Protein AF-A0A9X2XT8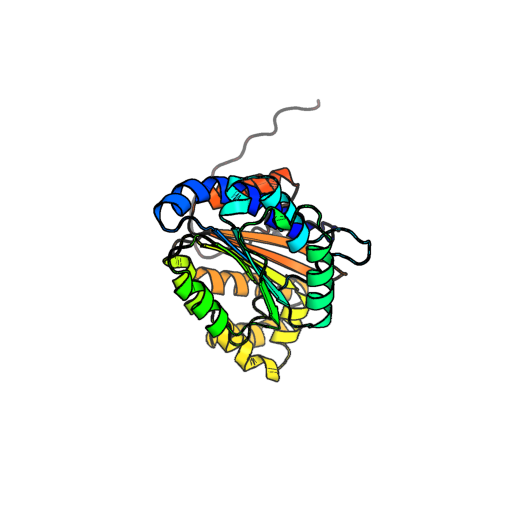4-F1 (afdb_monomer_lite)

Radius of gyration: 20.06 Å; chains: 1; bounding box: 55×40×57 Å

Sequence (290 aa):
MQSSFRVPQFSDLAVKDNIVVSYFSHWAKVVVPFAKKVGGKIGFLDFFSGSGKYEDGSKATPLLLLRNAAACEEMANMLVSIFCDKESKNLIKLKQSVANMECVEKLTHAPLFEKGISFDDLICNLQKIRLLPSLLAIDPFHIKDLNLELLSSYIKDGNIDCFFQIPFSLLERMIENPFKAKYLETIFGKTTADMLKTVSGRLNAQQREHFIVKTFLSGLKNLKGYHSIVLSYKQDGDVCYLIFVTRYVPRYRFMKELMIKKGYSEIVISNHESGQTEKNNVLVQAGLFG

InterPro domains:
  IPR031009 Three-Cys-motif partner protein [TIGR04474] (15-262)

pLDDT: mean 78.5, std 18.55, range [25.88, 97.19]

Secondary structure (DSSP, 8-state):
----------B-TTHHHHHHHHHHHHHHHHHHHHHHHHTS-EEEEETT-TTSB-TTS-B-HHHHHHHHHHTSHHHHHHEEEEEEES-HHHHHHHHHHHHT-TTGGG-SSPPEEEESEEHHHHHHHHHHTTT--EEEEE-TTTEET--HHHHHHHHHHTTEEEEEEEEHHHHHHHHH-GGGHHHHHHHH-HHHHHHHHHHHTTS-HHHHHHHHHHHHHHHHHTSTT-EEEEEEEEETTEEEEEEEEES-HHHHHHHHHHHHHTT---------------------------

Foldseek 3Di:
DDPPQPAPADPDQAPVLLLQLVLCLVLCVVCQVVQVVQPLAAEEEEAACFLQADPVRHGGNPVSNLVSQLVDLSSLAHYAYEYEHQDVVSQVSNVVVLVPDPSQVSRPHHYHYDNAEEVVNVVVVCVVVVAHQYEYEDALVRHHLDALVVVLVSQVSYNYKYKYKYFLVVLVCLLPDPVNLVVLCSHQNNVLSVCLNPVLVVDDPVRNSLVSVVSVVVSVPVSPQKDKWWHWYDHPNTIMIIIIMHNDPVSNVVSVVSCVVVVTDTRPSDDPDDDDDDDDDDDDDDDDDD

Organism: NCBI:txid2982496

Structure (mmCIF, N/CA/C/O backbone):
data_AF-A0A9X2XT84-F1
#
_entry.id   AF-A0A9X2XT84-F1
#
loop_
_atom_site.group_PDB
_atom_site.id
_atom_site.type_symbol
_atom_site.label_atom_id
_atom_site.label_alt_id
_atom_site.label_comp_id
_atom_site.label_asym_id
_atom_site.label_entity_id
_atom_site.label_seq_id
_atom_site.pdbx_PDB_ins_code
_atom_site.Cartn_x
_atom_site.Cartn_y
_atom_site.Cartn_z
_atom_site.occupancy
_atom_site.B_iso_or_equiv
_atom_site.auth_seq_id
_atom_site.auth_comp_id
_atom_site.auth_asym_id
_atom_site.auth_atom_id
_atom_site.pdbx_PDB_model_num
ATOM 1 N N . MET A 1 1 ? -8.145 1.022 -37.394 1.00 30.70 1 MET A N 1
ATOM 2 C CA . MET A 1 1 ? -8.740 1.809 -36.292 1.00 30.70 1 MET A CA 1
ATOM 3 C C . MET A 1 1 ? -7.679 1.999 -35.225 1.00 30.70 1 MET A C 1
ATOM 5 O O . MET A 1 1 ? -7.240 1.019 -34.640 1.00 30.70 1 MET A O 1
ATOM 9 N N . GLN A 1 2 ? -7.200 3.230 -35.050 1.00 25.88 2 GLN A N 1
ATOM 10 C CA . GLN A 1 2 ? -6.278 3.590 -33.975 1.00 25.88 2 GLN A CA 1
ATOM 11 C C . GLN A 1 2 ? -7.029 3.466 -32.645 1.00 25.88 2 GLN A C 1
ATOM 13 O O . GLN A 1 2 ? -7.964 4.223 -32.398 1.00 25.88 2 GLN A O 1
ATOM 18 N N . SER A 1 3 ? -6.659 2.507 -31.794 1.00 27.98 3 SER A N 1
ATOM 19 C CA . SER A 1 3 ? -7.074 2.537 -30.393 1.00 27.98 3 SER A CA 1
ATOM 20 C C . SER A 1 3 ? -6.343 3.707 -29.740 1.00 27.98 3 SER A C 1
ATOM 22 O O . SER A 1 3 ? -5.159 3.604 -29.416 1.00 27.98 3 SER A O 1
ATOM 24 N N . SER A 1 4 ? -7.009 4.855 -29.626 1.00 30.14 4 SER A N 1
ATOM 25 C CA . SER A 1 4 ? -6.445 6.021 -28.959 1.00 30.14 4 SER A CA 1
ATOM 26 C C . SER A 1 4 ? -6.236 5.686 -27.484 1.00 30.14 4 SER A C 1
ATOM 28 O O . SER A 1 4 ? -7.185 5.657 -26.701 1.00 30.14 4 SER A O 1
ATOM 30 N N . PHE A 1 5 ? -4.988 5.423 -27.113 1.00 39.53 5 PHE A N 1
ATOM 31 C CA . PHE A 1 5 ? -4.537 5.338 -25.731 1.00 39.53 5 PHE A CA 1
ATOM 32 C C . PHE A 1 5 ? -4.576 6.762 -25.156 1.00 39.53 5 PHE A C 1
ATOM 34 O O . PHE A 1 5 ? -3.579 7.478 -25.153 1.00 39.53 5 PHE A O 1
ATOM 41 N N . ARG A 1 6 ? -5.764 7.246 -24.774 1.00 35.38 6 ARG A N 1
ATOM 42 C CA . ARG A 1 6 ? -5.879 8.499 -24.023 1.00 35.38 6 ARG A CA 1
ATOM 43 C C . ARG A 1 6 ? -5.553 8.183 -22.573 1.00 35.38 6 ARG A C 1
ATOM 45 O O . ARG A 1 6 ? -6.422 7.740 -21.836 1.00 35.38 6 ARG A O 1
ATOM 52 N N . VAL A 1 7 ? -4.296 8.405 -22.204 1.00 41.84 7 VAL A N 1
ATOM 53 C CA . VAL A 1 7 ? -3.844 8.524 -20.815 1.00 41.84 7 VAL A CA 1
ATOM 54 C C . VAL A 1 7 ? -4.506 9.782 -20.249 1.00 41.84 7 VAL A C 1
ATOM 56 O O . VAL A 1 7 ? -4.174 10.883 -20.701 1.00 41.84 7 VAL A O 1
ATOM 59 N N . PRO A 1 8 ? -5.458 9.685 -19.311 1.00 38.34 8 PRO A N 1
ATOM 60 C CA . PRO A 1 8 ? -5.948 10.864 -18.619 1.00 38.34 8 PRO A CA 1
ATOM 61 C C . PRO A 1 8 ? -4.790 11.420 -17.780 1.00 38.34 8 PRO A C 1
ATOM 63 O O . PRO A 1 8 ? -4.324 10.779 -16.840 1.00 38.34 8 PRO A O 1
ATOM 66 N N . GLN A 1 9 ? -4.268 12.589 -18.151 1.00 43.78 9 GLN A N 1
ATOM 67 C CA . GLN A 1 9 ? -3.211 13.258 -17.396 1.00 43.78 9 GLN A CA 1
ATOM 68 C C . GLN A 1 9 ? -3.838 14.040 -16.243 1.00 43.78 9 GLN A C 1
ATOM 70 O O . GLN A 1 9 ? -4.146 15.219 -16.379 1.00 43.78 9 GLN A O 1
ATOM 75 N N . PHE A 1 10 ? -4.025 13.386 -15.100 1.00 46.06 10 PHE A N 1
ATOM 76 C CA . PHE A 1 10 ? -4.260 14.102 -13.850 1.00 46.06 10 PHE A CA 1
ATOM 77 C C . PHE A 1 10 ? -2.908 14.569 -13.305 1.00 46.06 10 PHE A C 1
ATOM 79 O O . PHE A 1 10 ? -2.038 13.749 -13.004 1.00 46.06 10 PHE A O 1
ATOM 86 N N . SER A 1 11 ? -2.715 15.887 -13.237 1.00 45.53 11 SER A N 1
ATOM 87 C CA . SER A 1 11 ? -1.617 16.522 -12.508 1.00 45.53 11 SER A CA 1
ATOM 88 C C . SER A 1 11 ? -2.064 16.734 -11.067 1.00 45.53 11 SER A C 1
ATOM 90 O O . SER A 1 11 ? -2.557 17.803 -10.714 1.00 45.53 11 SER A O 1
ATOM 92 N N . ASP A 1 12 ? -1.980 15.695 -10.250 1.00 57.31 12 ASP A N 1
ATOM 93 C CA . ASP A 1 12 ? -2.292 15.829 -8.834 1.00 57.31 12 ASP A CA 1
ATOM 94 C C . ASP A 1 12 ? -1.384 14.879 -8.045 1.00 57.31 12 ASP A C 1
ATOM 96 O O . ASP A 1 12 ? -1.450 13.656 -8.186 1.00 57.31 12 ASP A O 1
ATOM 100 N N . LEU A 1 13 ? -0.484 15.457 -7.244 1.00 57.34 13 LEU A N 1
ATOM 101 C CA . LEU A 1 13 ? 0.442 14.711 -6.384 1.00 57.34 13 LEU A CA 1
ATOM 102 C C . LEU A 1 13 ? -0.323 13.780 -5.429 1.00 57.34 13 LEU A C 1
ATOM 104 O O . LEU A 1 13 ? 0.199 12.744 -5.029 1.00 57.34 13 LEU A O 1
ATOM 108 N N . ALA A 1 14 ? -1.591 14.093 -5.142 1.00 74.56 14 ALA A N 1
ATOM 109 C CA . ALA A 1 14 ? -2.439 13.340 -4.236 1.00 74.56 14 ALA A CA 1
ATOM 110 C C . ALA A 1 14 ? -3.282 12.232 -4.898 1.00 74.56 14 ALA A C 1
ATOM 112 O O . ALA A 1 14 ? -4.085 11.621 -4.194 1.00 74.56 14 ALA A O 1
ATOM 113 N N . VAL A 1 15 ? -3.164 11.926 -6.205 1.00 83.50 15 VAL A N 1
ATOM 114 C CA . VAL A 1 15 ? -4.035 10.907 -6.856 1.00 83.50 15 VAL A CA 1
ATOM 115 C C . VAL A 1 15 ? -3.982 9.565 -6.126 1.00 83.50 15 VAL A C 1
ATOM 117 O O . VAL A 1 15 ? -5.029 9.017 -5.764 1.00 83.50 15 VAL A O 1
ATOM 120 N N . LYS A 1 16 ? -2.772 9.050 -5.868 1.00 87.44 16 LYS A N 1
ATOM 121 C CA . LYS A 1 16 ? -2.586 7.799 -5.122 1.00 87.44 16 LYS A CA 1
ATOM 122 C C . LYS A 1 16 ? -3.245 7.886 -3.756 1.00 87.44 16 LYS A C 1
ATOM 124 O O . LYS A 1 16 ? -4.054 7.024 -3.418 1.00 87.44 16 LYS A O 1
ATOM 129 N N . ASP A 1 17 ? -2.913 8.920 -2.988 1.00 89.38 17 ASP A N 1
ATOM 130 C CA . ASP A 1 17 ? -3.390 9.056 -1.614 1.00 89.38 17 ASP A CA 1
ATOM 131 C C . ASP A 1 17 ? -4.913 9.139 -1.573 1.00 89.38 17 ASP A C 1
ATOM 133 O O . ASP A 1 17 ? -5.563 8.436 -0.802 1.00 89.38 17 ASP A O 1
ATOM 137 N N . ASN A 1 18 ? -5.502 9.920 -2.476 1.00 89.06 18 ASN A N 1
ATOM 138 C CA . ASN A 1 18 ? -6.939 10.069 -2.611 1.00 89.06 18 ASN A CA 1
ATOM 139 C C . ASN A 1 18 ? -7.631 8.738 -2.900 1.00 89.06 18 ASN A C 1
ATOM 141 O O . ASN A 1 18 ? -8.690 8.475 -2.323 1.00 89.06 18 ASN A O 1
ATOM 145 N N . ILE A 1 19 ? -7.078 7.905 -3.782 1.00 92.25 19 ILE A N 1
ATOM 146 C CA . ILE A 1 19 ? -7.659 6.602 -4.127 1.00 92.25 19 ILE A CA 1
ATOM 147 C C . ILE A 1 19 ? -7.467 5.611 -2.983 1.00 92.25 19 ILE A C 1
ATOM 149 O O . ILE A 1 19 ? -8.452 5.043 -2.513 1.00 92.25 19 ILE A O 1
ATOM 153 N N . VAL A 1 20 ? -6.233 5.436 -2.507 1.00 93.88 20 VAL A N 1
ATOM 154 C CA . VAL A 1 20 ? -5.885 4.448 -1.478 1.00 93.88 20 VAL A CA 1
ATOM 155 C C . VAL A 1 20 ? -6.638 4.734 -0.180 1.00 93.88 20 VAL A C 1
ATOM 157 O O . VAL A 1 20 ? -7.283 3.837 0.357 1.00 93.88 20 VAL A O 1
ATOM 160 N N . VAL A 1 21 ? -6.652 5.986 0.289 1.00 94.62 21 VAL A N 1
ATOM 161 C CA . VAL A 1 21 ? -7.335 6.374 1.536 1.00 94.62 21 VAL A CA 1
ATOM 162 C C . VAL A 1 21 ? -8.856 6.246 1.410 1.00 94.62 21 VAL A C 1
ATOM 164 O O . VAL A 1 21 ? -9.516 5.756 2.333 1.00 94.62 21 VAL A O 1
ATOM 167 N N . SER A 1 22 ? -9.434 6.653 0.272 1.00 93.94 22 SER A N 1
ATOM 168 C CA . SER A 1 22 ? -10.887 6.537 0.054 1.00 93.94 22 SER A CA 1
ATOM 169 C C . SER A 1 22 ? -11.317 5.077 -0.047 1.00 93.94 22 SER A C 1
ATOM 171 O O . SER A 1 22 ? -12.332 4.690 0.535 1.00 93.94 22 SER A O 1
ATOM 173 N N . TYR A 1 23 ? -10.529 4.260 -0.749 1.00 96.06 23 TYR A N 1
ATOM 174 C CA . TYR A 1 23 ? -10.776 2.833 -0.855 1.00 96.06 23 TYR A CA 1
ATOM 175 C C . TYR A 1 23 ? -10.660 2.154 0.502 1.00 96.06 23 TYR A C 1
ATOM 177 O O . TYR A 1 23 ? -11.600 1.477 0.903 1.00 96.06 23 TYR A O 1
ATOM 185 N N . PHE A 1 24 ? -9.575 2.395 1.245 1.00 95.69 24 PHE A N 1
ATOM 186 C CA . PHE A 1 24 ? -9.374 1.844 2.584 1.00 95.69 24 PHE A CA 1
ATOM 187 C C . PHE A 1 24 ? -10.553 2.150 3.511 1.00 95.69 24 PHE A C 1
ATOM 189 O O . PHE A 1 24 ? -11.064 1.256 4.179 1.00 95.69 24 PHE A O 1
ATOM 196 N N . SER A 1 25 ? -11.043 3.392 3.501 1.00 93.12 25 SER A N 1
ATOM 197 C CA . SER A 1 25 ? -12.156 3.815 4.360 1.00 93.12 25 SER A CA 1
ATOM 198 C C . SER A 1 25 ? -13.464 3.065 4.061 1.00 93.12 25 SER A C 1
ATOM 200 O O . SER A 1 25 ? -14.263 2.829 4.966 1.00 93.12 25 SER A O 1
ATOM 202 N N . HIS A 1 26 ? -13.708 2.686 2.803 1.00 92.69 26 HIS A N 1
ATOM 203 C CA . HIS A 1 26 ? -14.844 1.834 2.437 1.00 92.69 26 HIS A CA 1
ATOM 204 C C . HIS A 1 26 ? -14.560 0.358 2.729 1.00 92.69 26 HIS A C 1
ATOM 206 O O . HIS A 1 26 ? -15.373 -0.323 3.351 1.00 92.69 26 HIS A O 1
ATOM 212 N N . TRP A 1 27 ? -13.395 -0.120 2.299 1.00 94.56 27 TRP A N 1
ATOM 213 C CA . TRP A 1 27 ? -12.924 -1.485 2.487 1.00 94.56 27 TRP A CA 1
ATOM 214 C C . TRP A 1 27 ? -12.993 -1.903 3.957 1.00 94.56 27 TRP A C 1
ATOM 216 O O . TRP A 1 27 ? -13.556 -2.952 4.261 1.00 94.56 27 TRP A O 1
ATOM 226 N N . ALA A 1 28 ? -12.532 -1.047 4.872 1.00 92.56 28 ALA A N 1
ATOM 227 C CA . ALA A 1 28 ? -12.580 -1.299 6.305 1.00 92.56 28 ALA A CA 1
ATOM 228 C C . ALA A 1 28 ? -14.019 -1.555 6.775 1.00 92.56 28 ALA A C 1
ATOM 230 O O . ALA A 1 28 ? -14.263 -2.556 7.434 1.00 92.56 28 ALA A O 1
ATOM 231 N N . LYS A 1 29 ? -15.003 -0.749 6.355 1.00 90.31 29 LYS A N 1
ATOM 232 C CA . LYS A 1 29 ? -16.421 -0.952 6.722 1.00 90.31 29 LYS A CA 1
ATOM 233 C C . LYS A 1 29 ? -16.974 -2.297 6.248 1.00 90.31 29 LYS A C 1
ATOM 235 O O . LYS A 1 29 ? -17.766 -2.918 6.948 1.00 90.31 29 LYS A O 1
ATOM 240 N N . VAL A 1 30 ? -16.557 -2.751 5.067 1.00 90.62 30 VAL A N 1
ATOM 241 C CA . VAL A 1 30 ? -16.970 -4.049 4.507 1.00 90.62 30 VAL A CA 1
ATOM 242 C C . VAL A 1 30 ? -16.311 -5.211 5.252 1.00 90.62 30 VAL A C 1
ATOM 244 O O . VAL A 1 30 ? -16.907 -6.272 5.430 1.00 90.62 30 VAL A O 1
ATOM 247 N N . VAL A 1 31 ? -15.065 -5.028 5.674 1.00 89.50 31 VAL A N 1
ATOM 248 C CA . VAL A 1 31 ? -14.208 -6.103 6.175 1.00 89.50 31 VAL A CA 1
ATOM 249 C C . VAL A 1 31 ? -14.250 -6.250 7.693 1.00 89.50 31 VAL A C 1
ATOM 251 O O . VAL A 1 31 ? -14.124 -7.362 8.204 1.00 89.50 31 VAL A O 1
ATOM 254 N N . VAL A 1 32 ? -14.476 -5.163 8.420 1.00 90.50 32 VAL A N 1
ATOM 255 C CA . VAL A 1 32 ? -14.519 -5.123 9.883 1.00 90.50 32 VAL A CA 1
ATOM 256 C C . VAL A 1 32 ? -15.511 -6.125 10.499 1.00 90.50 32 VAL A C 1
ATOM 258 O O . VAL A 1 32 ? -15.103 -6.842 11.418 1.00 90.50 32 VAL A O 1
ATOM 261 N N . PRO A 1 33 ? -16.753 -6.296 9.993 1.00 89.31 33 PRO A N 1
ATOM 262 C CA . PRO A 1 33 ? -17.676 -7.302 10.528 1.00 89.31 33 PRO A CA 1
ATOM 263 C C . PRO A 1 33 ? -17.129 -8.734 10.460 1.00 89.31 33 PRO A C 1
ATOM 265 O O . PRO A 1 33 ? -17.405 -9.553 11.336 1.00 89.31 33 PRO A O 1
ATOM 268 N N . PHE A 1 34 ? -16.342 -9.043 9.426 1.00 87.44 34 PHE A N 1
ATOM 269 C CA . PHE A 1 34 ? -15.641 -10.318 9.310 1.00 87.44 34 PHE A CA 1
ATOM 270 C C . PHE A 1 34 ? -14.425 -10.365 10.243 1.00 87.44 34 PHE A C 1
ATOM 272 O O . PHE A 1 34 ? -14.272 -11.328 10.990 1.00 87.44 34 PHE A O 1
ATOM 279 N N . ALA A 1 35 ? -13.602 -9.312 10.257 1.00 88.50 35 ALA 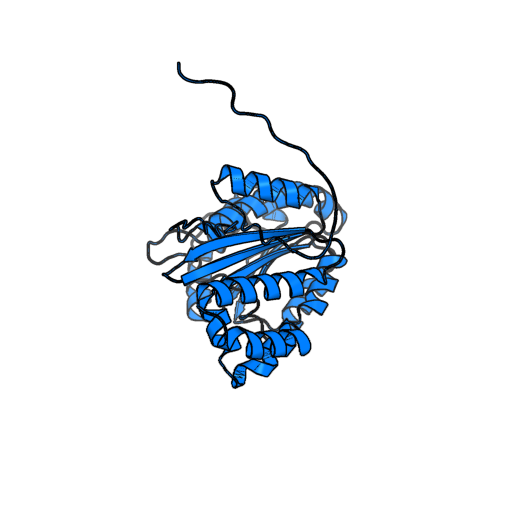A N 1
ATOM 280 C CA . ALA A 1 35 ? -12.404 -9.221 11.090 1.00 88.50 35 ALA A CA 1
ATOM 281 C C . ALA A 1 35 ? -12.712 -9.435 12.582 1.00 88.50 35 ALA A C 1
ATOM 283 O O . ALA A 1 35 ? -11.992 -10.170 13.258 1.00 88.50 35 ALA A O 1
ATOM 284 N N . LYS A 1 36 ? -13.829 -8.886 13.082 1.00 88.50 36 LYS A N 1
ATOM 285 C CA . LYS A 1 36 ? -14.317 -9.097 14.457 1.00 88.50 36 LYS A CA 1
ATOM 286 C C . LYS A 1 36 ? -14.500 -10.571 14.837 1.00 88.50 36 LYS A C 1
ATOM 288 O O . LYS A 1 36 ? -14.339 -10.907 16.002 1.00 88.50 36 LYS A O 1
ATOM 293 N N . LYS A 1 37 ? -14.794 -11.453 13.875 1.00 84.62 37 LYS A N 1
ATOM 294 C CA . LYS A 1 37 ? -15.020 -12.890 14.117 1.00 84.62 37 LYS A CA 1
ATOM 295 C C . LYS A 1 37 ? -13.738 -13.723 14.143 1.00 84.62 37 LYS A C 1
ATOM 297 O O . LYS A 1 37 ? -13.760 -14.824 14.675 1.00 84.62 37 LYS A O 1
ATOM 302 N N . VAL A 1 38 ? -12.651 -13.233 13.543 1.00 78.00 38 VAL A N 1
ATOM 303 C CA . VAL A 1 38 ? -11.440 -14.038 13.273 1.00 78.00 38 VAL A CA 1
ATOM 304 C C . VAL A 1 38 ? -10.182 -13.542 13.987 1.00 78.00 38 VAL A C 1
ATOM 306 O O . VAL A 1 38 ? -9.156 -14.212 13.946 1.00 78.00 38 VAL A O 1
ATOM 309 N N . GLY A 1 39 ? -10.238 -12.381 14.643 1.00 79.31 39 GLY A N 1
ATOM 310 C CA . GLY A 1 39 ? -9.083 -11.833 15.365 1.00 79.31 39 GLY A CA 1
ATOM 311 C C . GLY A 1 39 ? -9.200 -10.371 15.791 1.00 79.31 39 GLY A C 1
ATOM 312 O O . GLY A 1 39 ? -8.307 -9.865 16.462 1.00 79.31 39 GLY A O 1
ATOM 313 N N . GLY A 1 40 ? -10.277 -9.680 15.406 1.00 86.88 40 GLY A N 1
ATOM 314 C CA . GLY A 1 40 ? -10.584 -8.328 15.872 1.00 86.88 40 GLY A CA 1
ATOM 315 C C . GLY A 1 40 ? -9.662 -7.243 15.326 1.00 86.88 40 GLY A C 1
ATOM 316 O O . GLY A 1 40 ? -9.625 -6.160 15.888 1.00 86.88 40 GLY A O 1
ATOM 317 N N . LYS A 1 41 ? -8.914 -7.509 14.251 1.00 89.81 41 LYS A N 1
ATOM 318 C CA . LYS A 1 41 ? -7.924 -6.573 13.710 1.00 89.81 41 LYS A CA 1
ATOM 319 C C . LYS A 1 41 ? -7.992 -6.499 12.186 1.00 89.81 41 LYS A C 1
ATOM 321 O O . LYS A 1 41 ? -8.346 -7.484 11.535 1.00 89.81 41 LYS A O 1
ATOM 326 N N . ILE A 1 42 ? -7.621 -5.347 11.633 1.00 92.25 42 ILE A N 1
ATOM 327 C CA . ILE A 1 42 ? -7.426 -5.112 10.192 1.00 92.25 42 ILE A CA 1
ATOM 328 C C . ILE A 1 42 ? -6.028 -4.533 9.934 1.00 92.25 42 ILE A C 1
ATOM 330 O O . ILE A 1 42 ? -5.512 -3.777 10.753 1.00 92.25 42 ILE A O 1
ATOM 334 N N . GLY A 1 43 ? -5.410 -4.898 8.813 1.00 90.94 43 GLY A N 1
ATOM 335 C CA . GLY A 1 43 ? -4.055 -4.487 8.451 1.00 90.94 43 GLY A CA 1
ATOM 336 C C . GLY A 1 43 ? -4.026 -3.398 7.380 1.00 90.94 43 GLY A C 1
ATOM 337 O O . GLY A 1 43 ? -4.761 -3.468 6.393 1.00 90.94 43 GLY A O 1
ATOM 338 N N . PHE A 1 44 ? -3.130 -2.427 7.536 1.00 93.19 44 PHE A N 1
ATOM 339 C CA . PHE A 1 44 ? -2.697 -1.551 6.448 1.00 93.19 44 PHE A CA 1
ATOM 340 C C . PHE A 1 44 ? -1.172 -1.531 6.371 1.00 93.19 44 PHE A C 1
ATOM 342 O O . PHE A 1 44 ? -0.511 -1.161 7.341 1.00 93.19 44 PHE A O 1
ATOM 349 N N . LEU A 1 45 ? -0.610 -1.951 5.239 1.00 89.88 45 LEU A N 1
ATOM 350 C CA . LEU A 1 45 ? 0.837 -1.965 5.032 1.00 89.88 45 LEU A CA 1
ATOM 351 C C . LEU A 1 45 ? 1.174 -1.112 3.810 1.00 89.88 45 LEU A C 1
ATOM 353 O O . LEU A 1 45 ? 0.686 -1.394 2.717 1.00 89.88 45 LEU A O 1
ATOM 357 N N . ASP A 1 46 ? 2.010 -0.094 3.992 1.00 90.75 46 ASP A N 1
ATOM 358 C CA . ASP A 1 46 ? 2.477 0.796 2.926 1.00 90.75 46 ASP A CA 1
ATOM 359 C C . ASP A 1 46 ? 3.992 0.672 2.779 1.00 90.75 46 ASP A C 1
ATOM 361 O O . ASP A 1 46 ? 4.749 1.131 3.633 1.00 90.75 46 ASP A O 1
ATOM 365 N N . PHE A 1 47 ? 4.431 0.023 1.701 1.00 86.00 47 PHE A N 1
ATOM 366 C CA . PHE A 1 47 ? 5.836 -0.300 1.444 1.00 86.00 47 PHE A CA 1
ATOM 367 C C . PHE A 1 47 ? 6.642 0.865 0.869 1.00 86.00 47 PHE A C 1
ATOM 369 O O . PHE A 1 47 ? 7.853 0.739 0.678 1.00 86.00 47 PHE A O 1
ATOM 376 N N . PHE A 1 48 ? 5.976 1.983 0.584 1.00 84.00 48 PHE A N 1
ATOM 377 C CA . PHE A 1 48 ? 6.609 3.201 0.111 1.00 84.00 48 PHE A CA 1
ATOM 378 C C . PHE A 1 48 ? 5.872 4.420 0.679 1.00 84.00 48 PHE A C 1
ATOM 380 O O . PHE A 1 48 ? 5.270 5.228 -0.037 1.00 84.00 48 PHE A O 1
ATOM 387 N N . SER A 1 49 ? 5.916 4.529 2.008 1.00 88.44 49 SER A N 1
ATOM 388 C CA . SER A 1 49 ? 5.119 5.490 2.772 1.00 88.44 49 SER A CA 1
ATOM 389 C C . SER A 1 49 ? 5.594 6.939 2.644 1.00 88.44 49 SER A C 1
ATOM 391 O O . SER A 1 49 ? 4.848 7.873 2.956 1.00 88.44 49 SER A O 1
ATOM 393 N N . GLY A 1 50 ? 6.846 7.151 2.225 1.00 89.88 50 GLY A N 1
ATOM 394 C CA . GLY A 1 50 ? 7.446 8.478 2.146 1.00 89.88 50 GLY A CA 1
ATOM 395 C C . GLY A 1 50 ? 7.560 9.158 3.514 1.00 89.88 50 GLY A C 1
ATOM 396 O O . GLY A 1 50 ? 7.486 8.534 4.574 1.00 89.88 50 GLY A O 1
ATOM 397 N N . SER A 1 51 ? 7.714 10.483 3.494 1.00 92.50 51 SER A N 1
ATOM 398 C CA . SER A 1 51 ? 7.771 11.334 4.693 1.00 92.50 51 SER A CA 1
ATOM 399 C C . SER A 1 51 ? 6.408 11.625 5.331 1.00 92.50 51 SER A C 1
ATOM 401 O O . SER A 1 51 ? 6.346 12.338 6.331 1.00 92.50 51 SER A O 1
ATOM 403 N N . GLY A 1 52 ? 5.306 11.142 4.748 1.00 90.38 52 GLY A N 1
ATOM 404 C CA . GLY A 1 52 ? 3.9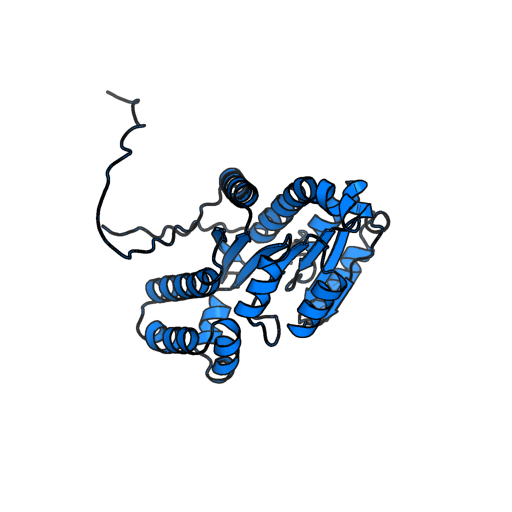37 11.439 5.189 1.00 90.38 52 GLY A CA 1
ATOM 405 C C . GLY A 1 52 ? 3.403 12.820 4.797 1.00 90.38 52 GLY A C 1
ATOM 406 O O . GLY A 1 52 ? 2.199 13.052 4.908 1.00 90.38 52 GLY A O 1
ATOM 407 N N . LYS A 1 53 ? 4.260 13.724 4.317 1.00 90.56 53 LYS A N 1
ATOM 408 C CA . LYS A 1 53 ? 3.894 15.026 3.744 1.00 90.56 53 LYS A CA 1
ATOM 409 C C . LYS A 1 53 ? 4.675 15.287 2.462 1.00 90.56 53 LYS A C 1
ATOM 411 O O . LYS A 1 53 ? 5.840 14.882 2.389 1.00 90.56 53 LYS A O 1
ATOM 416 N N . TYR A 1 54 ? 4.041 15.983 1.525 1.00 86.25 54 TYR A N 1
ATOM 417 C CA . TYR A 1 54 ? 4.665 16.537 0.324 1.00 86.25 54 TYR A CA 1
ATOM 418 C C . TYR A 1 54 ? 5.409 17.844 0.635 1.00 86.25 54 TYR A C 1
ATOM 420 O O . TYR A 1 54 ? 5.325 18.369 1.750 1.00 86.25 54 TYR A O 1
ATOM 428 N N . GLU A 1 55 ? 6.157 18.360 -0.343 1.00 84.00 55 GLU A N 1
ATOM 429 C CA . GLU A 1 55 ? 6.943 19.596 -0.204 1.00 84.00 55 GLU A CA 1
ATOM 430 C C . GLU A 1 55 ? 6.073 20.820 0.118 1.00 84.00 55 GLU A C 1
ATOM 432 O O . GLU A 1 55 ? 6.482 21.675 0.899 1.00 84.00 55 GLU A O 1
ATOM 437 N N . ASP A 1 56 ? 4.843 20.855 -0.398 1.00 83.88 56 ASP A N 1
ATOM 438 C CA . ASP A 1 56 ? 3.844 21.894 -0.121 1.00 83.88 56 ASP A CA 1
ATOM 439 C C . ASP A 1 56 ? 3.177 21.764 1.268 1.00 83.88 56 ASP A C 1
ATOM 441 O O . ASP A 1 56 ? 2.311 22.557 1.636 1.00 83.88 56 ASP A O 1
ATOM 445 N N . GLY A 1 57 ? 3.565 20.757 2.058 1.00 85.06 57 GLY A N 1
ATOM 446 C CA . GLY A 1 57 ? 3.019 20.477 3.384 1.00 85.06 57 GLY A CA 1
ATOM 447 C C . GLY A 1 57 ? 1.700 19.700 3.388 1.00 85.06 57 GLY A C 1
ATOM 448 O O . GLY A 1 57 ? 1.209 19.353 4.473 1.00 85.06 57 GLY A O 1
ATOM 449 N N . SER A 1 58 ? 1.135 19.382 2.218 1.00 86.94 58 SER A N 1
ATOM 450 C CA . SER A 1 58 ? -0.049 18.533 2.111 1.00 86.94 58 SER A CA 1
ATOM 451 C C . SER A 1 58 ? 0.245 17.119 2.631 1.00 86.94 58 SER A C 1
ATOM 453 O O . SER A 1 58 ? 1.380 16.635 2.627 1.00 86.94 58 SER A O 1
ATOM 455 N N . LYS A 1 59 ? -0.781 16.469 3.193 1.00 90.62 59 LYS A N 1
ATOM 456 C CA . LYS A 1 59 ? -0.648 15.162 3.852 1.00 90.62 59 LYS A CA 1
ATOM 457 C C . LYS A 1 59 ? -0.747 14.034 2.827 1.00 90.62 59 LYS A C 1
ATOM 459 O O . LYS A 1 59 ? -1.684 14.021 2.040 1.00 90.62 59 LYS A O 1
ATOM 464 N N . ALA A 1 60 ? 0.147 13.057 2.929 1.00 91.81 60 ALA A N 1
ATOM 465 C CA . ALA A 1 60 ? 0.126 11.830 2.138 1.00 91.81 60 ALA A CA 1
ATOM 466 C C . ALA A 1 60 ? -0.624 10.685 2.857 1.00 91.81 60 ALA A C 1
ATOM 468 O O . ALA A 1 60 ? -1.110 10.842 3.987 1.00 91.81 60 ALA A O 1
ATOM 469 N N . THR A 1 61 ? -0.684 9.520 2.200 1.00 93.75 61 THR A N 1
ATOM 470 C CA . THR A 1 61 ? -1.419 8.309 2.614 1.00 93.75 61 THR A CA 1
ATOM 471 C C . THR A 1 61 ? -1.308 7.994 4.110 1.00 93.75 61 THR A C 1
ATOM 473 O O . THR A 1 61 ? -2.364 7.875 4.736 1.00 93.75 61 THR A O 1
ATOM 476 N N . PRO A 1 62 ? -0.110 7.922 4.735 1.00 95.25 62 PRO A N 1
ATOM 477 C CA . PRO A 1 62 ? -0.004 7.537 6.143 1.00 95.25 62 PRO A CA 1
ATOM 478 C C . PRO A 1 62 ? -0.795 8.450 7.081 1.00 95.25 62 PRO A C 1
ATOM 480 O O . PRO A 1 62 ? -1.605 7.987 7.881 1.00 95.25 62 PRO A O 1
ATOM 483 N N . LEU A 1 63 ? -0.616 9.768 6.955 1.00 96.25 63 LEU A N 1
ATOM 484 C CA . LEU A 1 63 ? -1.234 10.730 7.870 1.00 96.25 63 LEU A CA 1
ATOM 485 C C . LEU A 1 63 ? -2.743 10.850 7.638 1.00 96.25 63 LEU A C 1
ATOM 487 O O . LEU A 1 63 ? -3.500 11.041 8.591 1.00 96.25 63 LEU A O 1
ATOM 491 N N . LEU A 1 64 ? -3.186 10.753 6.381 1.00 95.19 64 LEU A N 1
ATOM 492 C CA . LEU A 1 64 ? -4.606 10.774 6.030 1.00 95.19 64 LEU A CA 1
ATOM 493 C C . LEU A 1 64 ? -5.326 9.520 6.538 1.00 95.19 64 LEU A C 1
ATOM 495 O O . LEU A 1 64 ? -6.396 9.625 7.137 1.00 95.19 64 LEU A O 1
ATOM 499 N N . LEU A 1 65 ? -4.726 8.345 6.345 1.00 96.19 65 LEU A N 1
ATOM 500 C CA . LEU A 1 65 ? -5.303 7.075 6.767 1.00 96.19 65 LEU A CA 1
ATOM 501 C C . LEU A 1 65 ? -5.401 6.976 8.290 1.00 96.19 65 LEU A C 1
ATOM 503 O O 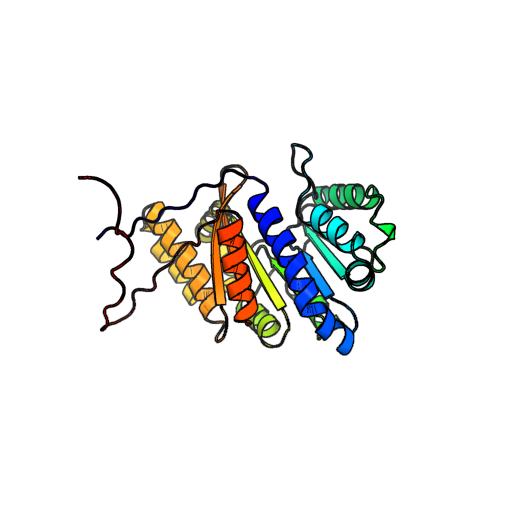. LEU A 1 65 ? -6.471 6.657 8.805 1.00 96.19 65 LEU A O 1
ATOM 507 N N . LEU A 1 66 ? -4.324 7.308 9.011 1.00 97.19 66 LEU A N 1
ATOM 508 C CA . LEU A 1 66 ? -4.313 7.287 10.478 1.00 97.19 66 LEU A CA 1
ATOM 509 C C . LEU A 1 66 ? -5.346 8.249 11.067 1.00 97.19 66 LEU A C 1
ATOM 511 O O . LEU A 1 66 ? -6.060 7.893 12.000 1.00 97.19 66 LEU A O 1
ATOM 515 N N . ARG A 1 67 ? -5.481 9.446 10.485 1.00 96.25 67 ARG A N 1
ATOM 516 C CA . ARG A 1 67 ? -6.506 10.416 10.886 1.00 96.25 67 ARG A CA 1
ATOM 517 C C . ARG A 1 67 ? -7.917 9.860 10.690 1.00 96.25 67 ARG A C 1
ATOM 519 O O . ARG A 1 67 ? -8.743 9.990 11.589 1.00 96.25 67 ARG A O 1
ATOM 526 N N . ASN A 1 68 ? -8.197 9.257 9.535 1.00 95.19 68 ASN A N 1
ATOM 527 C CA . ASN A 1 68 ? -9.513 8.685 9.245 1.00 95.19 68 ASN A CA 1
ATOM 528 C C . ASN A 1 68 ? -9.834 7.505 10.169 1.00 95.19 68 ASN A C 1
ATOM 530 O O . ASN A 1 68 ? -10.970 7.378 10.622 1.00 95.19 68 ASN A O 1
ATOM 534 N N . ALA A 1 69 ? -8.840 6.668 10.473 1.00 95.69 69 ALA A N 1
ATOM 535 C CA . ALA A 1 69 ? -8.987 5.561 11.408 1.00 95.69 69 ALA A CA 1
ATOM 536 C C . ALA A 1 69 ? -9.262 6.060 12.833 1.00 95.69 69 ALA A C 1
ATOM 538 O O . ALA A 1 69 ? -10.219 5.615 13.452 1.00 95.69 69 ALA A O 1
ATOM 539 N N . ALA A 1 70 ? -8.501 7.045 13.318 1.00 96.19 70 ALA A N 1
ATOM 540 C CA . ALA A 1 70 ? -8.675 7.626 14.650 1.00 96.19 70 ALA A CA 1
ATOM 541 C C . ALA A 1 70 ? -10.021 8.354 14.845 1.00 96.19 70 ALA A C 1
ATOM 543 O O . ALA A 1 70 ? -10.461 8.558 15.975 1.00 96.19 70 ALA A O 1
ATOM 544 N N . ALA A 1 71 ? -10.678 8.764 13.756 1.00 95.00 71 ALA A N 1
ATOM 545 C CA . ALA A 1 71 ? -12.003 9.382 13.784 1.00 95.00 71 ALA A CA 1
ATOM 546 C C . ALA A 1 71 ? -13.158 8.365 13.893 1.00 95.00 71 ALA A C 1
ATOM 548 O O . ALA A 1 71 ? -14.309 8.765 14.057 1.00 95.00 71 ALA A O 1
ATOM 549 N N . CYS A 1 72 ? -12.878 7.065 13.792 1.00 94.00 72 CYS A N 1
ATOM 550 C CA . CYS A 1 72 ? -13.865 5.998 13.892 1.00 94.00 72 CYS A CA 1
ATOM 551 C C . CYS A 1 72 ? -13.431 5.017 14.978 1.00 94.00 72 CYS A C 1
ATOM 553 O O . CYS A 1 72 ? -12.463 4.290 14.790 1.00 94.00 72 CYS A O 1
ATOM 555 N N . GLU A 1 73 ? -14.166 4.970 16.088 1.00 93.44 73 GLU A N 1
ATOM 556 C CA . GLU A 1 73 ? -13.836 4.143 17.258 1.00 93.44 73 GLU A CA 1
ATOM 557 C C . GLU A 1 73 ? -13.539 2.680 16.891 1.00 93.44 73 GLU A C 1
ATOM 559 O O . GLU A 1 73 ? -12.544 2.102 17.319 1.00 93.44 73 GLU A O 1
ATOM 564 N N . GLU A 1 74 ? -14.356 2.099 16.013 1.00 92.50 74 GLU A N 1
ATOM 565 C CA . GLU A 1 74 ? -14.178 0.724 15.559 1.00 92.50 74 GLU A CA 1
ATOM 566 C C . GLU A 1 74 ? -12.859 0.530 14.794 1.00 92.50 74 GLU A C 1
ATOM 568 O O . GLU A 1 74 ? -12.130 -0.423 15.055 1.00 92.50 74 GLU A O 1
ATOM 573 N N . MET A 1 75 ? -12.497 1.448 13.892 1.00 93.00 75 MET A N 1
ATOM 574 C CA . MET A 1 75 ? -11.217 1.369 13.179 1.00 93.00 75 MET A CA 1
ATOM 575 C C . MET A 1 75 ? -10.032 1.670 14.097 1.00 93.00 75 MET A C 1
ATOM 577 O O . MET A 1 75 ? -9.011 0.991 14.002 1.00 93.00 75 MET A O 1
ATOM 581 N N . ALA A 1 76 ? -10.165 2.645 14.995 1.00 95.69 76 ALA A N 1
ATOM 582 C CA . ALA A 1 76 ? -9.125 3.034 15.940 1.00 95.69 76 ALA A CA 1
ATOM 583 C C . ALA A 1 76 ? -8.704 1.873 16.859 1.00 95.69 76 ALA A C 1
ATOM 585 O O . ALA A 1 76 ? -7.523 1.732 17.183 1.00 95.69 76 ALA A O 1
ATOM 586 N N . ASN A 1 77 ? -9.655 1.004 17.209 1.00 94.31 77 ASN A N 1
ATOM 587 C CA . ASN A 1 77 ? -9.416 -0.179 18.033 1.00 94.31 77 ASN A CA 1
ATOM 588 C C . ASN A 1 77 ? -8.846 -1.376 17.254 1.00 94.31 77 ASN A C 1
ATOM 590 O O . ASN A 1 77 ? -8.237 -2.258 17.851 1.00 94.31 77 ASN A O 1
ATOM 594 N N . MET A 1 78 ? -9.052 -1.434 15.935 1.00 93.31 78 MET A N 1
ATOM 595 C CA . MET A 1 78 ? -8.754 -2.624 15.126 1.00 93.31 78 MET A CA 1
ATOM 596 C C . MET A 1 78 ? -7.551 -2.461 14.189 1.00 93.31 78 MET A C 1
ATOM 598 O O . MET A 1 78 ? -6.981 -3.464 13.752 1.00 93.31 78 MET A O 1
ATOM 602 N N . LEU A 1 79 ? -7.187 -1.232 13.817 1.00 94.12 79 LEU A N 1
ATOM 603 C CA . LEU A 1 79 ? -6.167 -0.976 12.804 1.00 94.12 79 LEU A CA 1
ATOM 604 C C . LEU A 1 79 ? -4.764 -1.290 13.320 1.00 94.12 79 LEU A C 1
ATOM 606 O O . LEU A 1 79 ? -4.276 -0.632 14.228 1.00 94.12 79 LEU A O 1
ATOM 610 N N . VAL A 1 80 ? -4.075 -2.214 12.655 1.00 92.00 80 VAL A N 1
ATOM 611 C CA . VAL A 1 80 ? -2.621 -2.381 12.736 1.00 92.00 80 VAL A CA 1
ATOM 612 C C . VAL A 1 80 ? -2.008 -1.803 11.464 1.00 92.00 80 VAL A C 1
ATOM 614 O O . VAL A 1 80 ? -2.352 -2.231 10.362 1.00 92.00 80 VAL A O 1
ATOM 617 N N . SER A 1 81 ? -1.109 -0.826 11.606 1.00 92.81 81 SER A N 1
ATOM 618 C CA . SER A 1 81 ? -0.478 -0.151 10.466 1.00 92.81 81 SER A CA 1
ATOM 619 C C . SER A 1 81 ? 1.040 -0.304 10.469 1.00 92.81 81 SER A C 1
ATOM 621 O O . SER A 1 81 ? 1.677 -0.199 11.518 1.00 92.81 81 SER A O 1
ATOM 623 N N . ILE A 1 82 ? 1.611 -0.558 9.289 1.00 90.56 82 ILE A N 1
ATOM 624 C CA . ILE A 1 82 ? 3.058 -0.644 9.068 1.00 90.56 82 ILE A CA 1
ATOM 625 C C . ILE A 1 82 ? 3.419 0.256 7.888 1.00 90.56 82 ILE A C 1
ATOM 627 O O . ILE A 1 82 ? 2.871 0.112 6.795 1.00 90.56 82 ILE A O 1
ATOM 631 N N . PHE A 1 83 ? 4.352 1.173 8.115 1.00 92.31 83 PHE A N 1
ATOM 632 C CA . PHE A 1 83 ? 4.851 2.110 7.118 1.00 92.31 83 PHE A CA 1
ATOM 633 C C . PHE A 1 83 ? 6.328 1.836 6.848 1.00 92.31 83 PHE A C 1
ATOM 635 O O . PHE A 1 83 ? 7.149 1.872 7.768 1.00 92.31 83 PHE A O 1
ATOM 642 N N . CYS A 1 84 ? 6.677 1.556 5.596 1.00 88.31 84 CYS A N 1
ATOM 643 C CA . CYS A 1 84 ? 8.041 1.252 5.194 1.00 88.31 84 CYS A CA 1
ATOM 644 C C . CYS A 1 84 ? 8.577 2.275 4.194 1.00 88.31 84 CYS A C 1
ATOM 646 O O . CYS A 1 84 ? 7.871 2.753 3.306 1.00 88.31 84 CYS A O 1
ATOM 648 N N . ASP A 1 85 ? 9.870 2.562 4.314 1.00 89.56 85 ASP A N 1
ATOM 649 C CA . ASP A 1 85 ? 10.622 3.351 3.342 1.00 89.56 85 ASP A CA 1
ATOM 650 C C . ASP A 1 85 ? 12.092 2.904 3.366 1.00 89.56 85 ASP A C 1
ATOM 652 O O . ASP A 1 85 ? 12.620 2.498 4.408 1.00 89.56 85 ASP A O 1
ATOM 656 N N . LYS A 1 86 ? 12.777 2.968 2.222 1.00 85.94 86 LYS A N 1
ATOM 657 C CA . LYS A 1 86 ? 14.221 2.695 2.143 1.00 85.94 86 LYS A CA 1
ATOM 658 C C . LYS A 1 86 ? 15.047 3.805 2.808 1.00 85.94 86 LYS A C 1
ATOM 660 O O . LYS A 1 86 ? 16.126 3.550 3.348 1.00 85.94 86 LYS A O 1
ATOM 665 N N . GLU A 1 87 ? 14.542 5.038 2.776 1.00 89.81 87 GLU A N 1
ATOM 666 C CA . GLU A 1 87 ? 15.216 6.238 3.244 1.00 89.81 87 GLU A CA 1
ATOM 667 C C . GLU A 1 87 ? 14.900 6.482 4.723 1.00 89.81 87 GLU A C 1
ATOM 669 O O . GLU A 1 87 ? 13.809 6.921 5.091 1.00 89.81 87 GLU A O 1
ATOM 674 N N . SER A 1 88 ? 15.888 6.296 5.603 1.00 91.94 88 SER A N 1
ATOM 675 C CA . SER A 1 88 ? 15.712 6.543 7.045 1.00 91.94 88 SER A CA 1
ATOM 676 C C . SER A 1 88 ? 15.236 7.967 7.354 1.00 91.94 88 SER A C 1
ATOM 678 O O . SER A 1 88 ? 14.450 8.162 8.277 1.00 91.94 88 SER A O 1
ATOM 680 N N . LYS A 1 89 ? 15.662 8.959 6.559 1.00 94.81 89 LYS A N 1
ATOM 681 C CA . LYS A 1 89 ? 15.217 10.355 6.692 1.00 94.81 89 LYS A CA 1
ATOM 682 C C . LYS A 1 89 ? 13.702 10.511 6.508 1.00 94.81 89 LYS A C 1
ATOM 684 O O . LYS A 1 89 ? 13.095 11.314 7.212 1.00 94.81 89 LYS A O 1
ATOM 689 N N . ASN A 1 90 ? 13.092 9.739 5.605 1.00 94.00 90 ASN A N 1
ATOM 690 C CA . ASN A 1 90 ? 11.653 9.784 5.361 1.00 94.00 90 ASN A CA 1
ATOM 691 C C . ASN A 1 90 ? 10.906 9.204 6.558 1.00 94.00 90 ASN A C 1
ATOM 693 O O . ASN A 1 90 ? 10.001 9.850 7.077 1.00 94.00 90 ASN A O 1
ATOM 697 N N . LEU A 1 91 ? 11.362 8.059 7.076 1.00 94.56 91 LEU A N 1
ATOM 698 C CA . LEU A 1 91 ? 10.776 7.445 8.270 1.00 94.56 91 LEU A CA 1
ATOM 699 C C . LEU A 1 91 ? 10.886 8.335 9.506 1.00 94.56 91 LEU A C 1
ATOM 701 O O . LEU A 1 91 ? 9.935 8.414 10.275 1.00 94.56 91 LEU A O 1
ATOM 705 N N . ILE A 1 92 ? 12.013 9.025 9.706 1.00 96.00 92 ILE A N 1
ATOM 706 C CA . ILE A 1 92 ? 12.171 9.970 10.823 1.00 96.00 92 ILE A CA 1
ATOM 707 C C . ILE A 1 92 ? 11.143 11.104 10.708 1.00 96.00 92 ILE A C 1
ATOM 709 O O . ILE A 1 92 ? 10.422 11.372 11.668 1.00 96.00 92 ILE A O 1
ATOM 713 N N . LYS A 1 93 ? 11.020 11.722 9.526 1.00 96.69 93 LYS A N 1
ATOM 714 C CA . LYS A 1 93 ? 10.028 12.782 9.271 1.00 96.69 93 LYS A CA 1
ATOM 715 C C . LYS A 1 93 ? 8.590 12.287 9.438 1.00 96.69 93 LYS A C 1
ATOM 717 O O . LYS A 1 93 ? 7.751 13.006 9.986 1.00 96.69 93 LYS A O 1
ATOM 722 N N . LEU A 1 94 ? 8.306 11.066 8.989 1.00 97.06 94 LEU A N 1
ATOM 723 C CA . LEU A 1 94 ? 6.993 10.450 9.120 1.00 97.06 94 LEU A CA 1
ATOM 724 C C . LEU A 1 94 ? 6.662 10.176 10.593 1.00 97.06 94 LEU A C 1
ATOM 726 O O . LEU A 1 94 ? 5.600 10.587 11.050 1.00 97.06 94 LEU A O 1
ATOM 730 N N . LYS A 1 95 ? 7.588 9.580 11.357 1.00 97.06 95 LYS A N 1
ATOM 731 C CA . LYS A 1 95 ? 7.452 9.359 12.809 1.00 97.06 95 LYS A CA 1
ATOM 732 C C . LYS A 1 95 ? 7.149 10.656 13.550 1.00 97.06 95 LYS A C 1
ATOM 734 O O . LYS A 1 95 ? 6.205 10.705 14.328 1.00 97.06 95 LYS A O 1
ATOM 739 N N . GLN A 1 96 ? 7.908 11.716 13.269 1.00 96.44 96 GLN A N 1
ATOM 740 C CA . GLN A 1 96 ? 7.673 13.042 13.850 1.00 96.44 96 GLN A CA 1
ATOM 741 C C . GLN A 1 96 ? 6.293 13.589 13.471 1.00 96.44 96 GLN A C 1
ATOM 743 O O . GLN A 1 96 ? 5.566 14.099 14.318 1.00 96.44 96 GLN A O 1
ATOM 748 N N . SER A 1 97 ? 5.900 13.455 12.203 1.00 96.44 97 SER A N 1
ATOM 749 C CA . SER A 1 97 ? 4.591 13.918 11.736 1.00 96.44 97 SER A CA 1
ATOM 750 C C . SER A 1 97 ? 3.435 13.169 12.394 1.00 96.44 97 SER A C 1
ATOM 752 O O . SER A 1 97 ? 2.423 13.796 12.688 1.00 96.44 97 SER A O 1
ATOM 754 N N . VAL A 1 98 ? 3.590 11.863 12.632 1.00 97.00 98 VAL A N 1
ATOM 755 C CA . VAL A 1 98 ? 2.608 11.020 13.326 1.00 97.00 98 VAL A CA 1
ATOM 756 C C . VAL A 1 98 ? 2.544 11.354 14.815 1.00 97.00 98 VAL A C 1
ATOM 758 O O . VAL A 1 98 ? 1.448 11.510 15.339 1.00 97.00 98 VAL A O 1
ATOM 761 N N . ALA A 1 99 ? 3.686 11.539 15.481 1.00 95.44 99 ALA A N 1
ATOM 762 C CA . ALA A 1 99 ? 3.735 11.937 16.890 1.00 95.44 99 ALA A CA 1
ATOM 763 C C . ALA A 1 99 ? 3.052 13.294 17.145 1.00 95.44 99 ALA A C 1
ATOM 765 O O . ALA A 1 99 ? 2.443 13.496 18.186 1.00 95.44 99 ALA A O 1
ATOM 766 N N . ASN A 1 100 ? 3.097 14.200 16.165 1.00 94.62 100 ASN A N 1
ATOM 767 C CA . ASN A 1 100 ? 2.443 15.507 16.237 1.00 94.62 100 ASN A CA 1
ATOM 768 C C . ASN A 1 100 ? 0.941 15.474 15.886 1.00 94.62 100 ASN A C 1
ATOM 770 O O . ASN A 1 100 ? 0.308 16.526 15.790 1.00 94.62 100 ASN A O 1
ATOM 774 N N . MET A 1 101 ? 0.351 14.304 15.617 1.00 94.19 101 MET A N 1
ATOM 775 C CA . MET A 1 101 ? -1.087 14.194 15.379 1.00 94.19 101 MET A CA 1
ATOM 776 C C . MET A 1 101 ? -1.837 14.111 16.709 1.00 94.19 101 MET A C 1
ATOM 778 O O . MET A 1 101 ? -1.774 13.090 17.379 1.00 94.19 101 MET A O 1
ATOM 782 N N . GLU A 1 102 ? -2.680 15.099 17.009 1.00 91.94 102 GLU A N 1
ATOM 783 C CA . GLU A 1 102 ? -3.553 15.111 18.204 1.00 91.94 102 GLU A CA 1
ATOM 784 C C . GLU A 1 102 ? -4.444 13.862 18.350 1.00 91.94 102 GLU A C 1
ATOM 786 O O . GLU A 1 102 ? -4.931 13.543 19.427 1.00 91.94 102 GLU A O 1
ATOM 791 N N . CYS A 1 103 ? -4.700 13.153 17.248 1.00 92.69 103 CYS A N 1
ATOM 792 C CA . CYS A 1 103 ? -5.575 11.986 17.217 1.00 92.69 103 CYS A CA 1
ATOM 793 C C . CYS A 1 103 ? -4.841 10.640 17.281 1.00 92.69 103 CYS A C 1
ATOM 795 O O . CYS A 1 103 ? -5.519 9.618 17.353 1.00 92.69 103 CYS A O 1
ATOM 797 N N . VAL A 1 104 ? -3.501 10.602 17.250 1.00 92.81 104 VAL A N 1
ATOM 798 C CA . VAL A 1 104 ? -2.763 9.324 17.188 1.00 92.81 104 VAL A CA 1
ATOM 799 C C . VAL A 1 104 ? -2.954 8.484 18.449 1.00 92.81 104 VAL A C 1
ATOM 801 O O . VAL A 1 104 ? -3.044 7.266 18.355 1.00 92.81 104 VAL A O 1
ATOM 804 N N . GLU A 1 105 ? -3.113 9.129 19.605 1.00 94.25 105 GLU A N 1
ATOM 805 C CA . GLU A 1 105 ? -3.333 8.467 20.898 1.00 94.25 105 GLU A CA 1
ATOM 806 C C . GLU A 1 105 ? -4.662 7.703 20.966 1.00 94.25 105 GLU A C 1
ATOM 808 O O . GLU A 1 105 ? -4.826 6.814 21.795 1.00 94.25 105 GLU A O 1
ATOM 813 N N . LYS A 1 106 ? -5.613 8.007 20.069 1.00 96.50 106 LYS A N 1
ATOM 814 C CA . LYS A 1 106 ? -6.880 7.269 19.964 1.00 96.50 106 LYS A CA 1
ATOM 815 C C . LYS A 1 106 ? -6.700 5.883 19.346 1.00 96.50 106 LYS A C 1
ATOM 817 O O . LYS A 1 106 ? -7.593 5.051 19.460 1.00 96.50 106 LYS A O 1
ATOM 822 N N . LEU A 1 107 ? -5.591 5.642 18.645 1.00 96.69 107 LEU A N 1
ATOM 823 C CA . LEU A 1 107 ? -5.312 4.355 18.020 1.00 96.69 107 LEU A CA 1
ATOM 824 C C . LEU A 1 107 ? -4.807 3.375 19.080 1.00 96.69 107 LEU A C 1
ATOM 826 O O . LEU A 1 107 ? -3.766 3.595 19.693 1.00 96.69 107 LEU A O 1
ATOM 830 N N . THR A 1 108 ? -5.504 2.251 19.249 1.00 95.69 108 THR A N 1
ATOM 831 C CA . THR A 1 108 ? -5.100 1.207 20.212 1.00 95.69 108 THR A CA 1
ATOM 832 C C . THR A 1 108 ? -3.766 0.563 19.829 1.00 95.69 108 THR A C 1
ATOM 834 O O . THR A 1 108 ? -3.005 0.113 20.687 1.00 95.69 108 THR A O 1
ATOM 837 N N . HIS A 1 109 ? -3.459 0.507 18.533 1.00 92.75 109 HIS A N 1
ATOM 838 C CA . HIS A 1 109 ? -2.192 -0.006 18.029 1.00 92.75 109 HIS A CA 1
ATOM 839 C C . HIS A 1 109 ? -1.376 1.134 17.424 1.00 92.75 109 HIS A C 1
ATOM 841 O O . HIS A 1 109 ? -1.753 1.716 16.405 1.00 92.75 109 HIS A O 1
ATOM 847 N N . ALA A 1 110 ? -0.236 1.432 18.048 1.00 93.00 110 ALA A N 1
ATOM 848 C CA . ALA A 1 110 ? 0.698 2.419 17.532 1.00 93.00 110 ALA A CA 1
ATOM 849 C C . ALA A 1 110 ? 1.214 2.003 16.137 1.00 93.00 110 ALA A C 1
ATOM 851 O O . ALA A 1 110 ? 1.517 0.823 15.929 1.00 93.00 110 ALA A O 1
ATOM 852 N N . PRO A 1 111 ? 1.349 2.947 15.186 1.00 94.19 111 PRO A N 1
ATOM 853 C CA . PRO A 1 111 ? 1.936 2.661 13.885 1.00 94.19 111 PRO A CA 1
ATOM 854 C C . PRO A 1 111 ? 3.369 2.140 13.987 1.00 94.19 111 PRO A C 1
ATOM 856 O O . PRO A 1 111 ? 4.189 2.687 14.729 1.00 94.19 111 PRO A O 1
ATOM 859 N N . LEU A 1 112 ? 3.680 1.116 13.197 1.00 91.38 112 LEU A N 1
ATOM 860 C CA . LEU A 1 112 ? 5.031 0.584 13.062 1.00 91.38 112 LEU A CA 1
ATOM 861 C C . LEU A 1 112 ? 5.736 1.219 11.863 1.00 91.38 112 LEU A C 1
ATOM 863 O O . LEU A 1 112 ? 5.109 1.560 10.859 1.00 91.38 112 LEU A O 1
ATOM 867 N N . PHE A 1 113 ? 7.055 1.365 11.967 1.00 91.88 113 PHE A N 1
ATOM 868 C CA . PHE A 1 113 ? 7.872 2.033 10.960 1.00 91.88 113 PHE A CA 1
ATOM 869 C C . PHE A 1 113 ? 9.145 1.241 10.697 1.00 91.88 113 PHE A C 1
ATOM 871 O O . PHE A 1 113 ? 10.012 1.181 11.573 1.00 91.88 113 PHE A O 1
ATOM 878 N N . GLU A 1 114 ? 9.286 0.718 9.484 1.00 86.88 114 GLU A N 1
ATOM 879 C CA . GLU A 1 114 ? 10.353 -0.222 9.135 1.00 86.88 114 GLU A CA 1
ATOM 880 C C . GLU A 1 114 ? 11.234 0.307 8.000 1.00 86.88 114 GLU A C 1
ATOM 882 O O . GLU A 1 114 ? 10.745 0.792 6.976 1.00 86.88 114 GLU A O 1
ATOM 887 N N . LYS A 1 115 ? 12.558 0.229 8.184 1.00 88.56 115 LYS A N 1
ATOM 888 C CA . LYS A 1 115 ? 13.528 0.665 7.172 1.00 88.56 115 LYS A CA 1
ATOM 889 C C . LYS A 1 115 ? 13.797 -0.455 6.182 1.00 88.56 115 LYS A C 1
ATOM 891 O O . LYS A 1 115 ? 14.618 -1.330 6.449 1.00 88.56 115 LYS A O 1
ATOM 896 N N . GLY A 1 116 ? 13.197 -0.340 5.001 1.00 72.81 116 GLY A N 1
ATOM 897 C CA . GLY A 1 116 ? 13.196 -1.414 4.018 1.00 72.81 116 GLY A CA 1
ATOM 898 C C . GLY A 1 116 ? 12.499 -2.665 4.560 1.00 72.81 116 GLY A C 1
ATOM 899 O O . GLY A 1 116 ? 12.364 -2.866 5.763 1.00 72.81 116 GLY A O 1
ATOM 900 N N . ILE A 1 117 ? 12.031 -3.517 3.661 1.00 73.19 117 ILE A N 1
ATOM 901 C CA . ILE A 1 117 ? 11.515 -4.824 4.049 1.00 73.19 117 ILE A CA 1
ATOM 902 C C . ILE A 1 117 ? 12.028 -5.855 3.053 1.00 73.19 117 ILE A C 1
ATOM 904 O O . ILE A 1 117 ? 12.058 -5.604 1.839 1.00 73.19 117 ILE A O 1
ATOM 908 N N . SER A 1 118 ? 12.477 -7.002 3.557 1.00 78.06 118 SER A N 1
ATOM 909 C CA . SER A 1 118 ? 12.628 -8.166 2.696 1.00 78.06 118 SER A CA 1
ATOM 910 C C . SER A 1 118 ? 11.260 -8.782 2.428 1.00 78.06 118 SER A C 1
ATOM 912 O O . SER A 1 118 ? 10.314 -8.619 3.202 1.00 78.06 118 SER A O 1
ATOM 914 N N . PHE A 1 119 ? 11.135 -9.502 1.321 1.00 72.12 119 PHE A N 1
ATOM 915 C CA . PHE A 1 119 ? 9.927 -10.267 1.064 1.00 72.12 119 PHE A CA 1
ATOM 916 C C . PHE A 1 119 ? 9.646 -11.293 2.179 1.00 72.12 119 PHE A C 1
ATOM 918 O O . PHE A 1 119 ? 8.492 -11.487 2.550 1.00 72.12 119 PHE A O 1
ATOM 925 N N . ASP A 1 120 ? 10.680 -11.862 2.799 1.00 75.06 120 ASP A N 1
ATOM 926 C CA . ASP A 1 120 ? 10.523 -12.782 3.929 1.00 75.06 120 ASP A CA 1
ATOM 927 C C . ASP A 1 120 ? 9.998 -12.085 5.186 1.00 75.06 120 ASP A C 1
ATOM 929 O O . ASP A 1 120 ? 9.130 -12.630 5.861 1.00 75.06 120 ASP A O 1
ATOM 933 N N . ASP A 1 121 ? 10.449 -10.864 5.483 1.00 73.94 121 ASP A N 1
ATOM 934 C CA . ASP A 1 121 ? 9.908 -10.068 6.593 1.00 73.94 121 ASP A CA 1
ATOM 935 C C . ASP A 1 121 ? 8.434 -9.724 6.349 1.00 73.94 121 ASP A C 1
ATOM 937 O O . ASP A 1 121 ? 7.610 -9.813 7.262 1.00 73.94 121 ASP A O 1
ATOM 941 N N . LEU A 1 122 ? 8.080 -9.389 5.101 1.00 71.81 122 LEU A N 1
ATOM 942 C CA . LEU A 1 122 ? 6.694 -9.190 4.683 1.00 71.81 122 LEU A CA 1
ATOM 943 C C . LEU A 1 122 ? 5.866 -10.450 4.938 1.00 71.81 122 LEU A C 1
ATOM 945 O O . LEU A 1 122 ? 4.832 -10.391 5.603 1.00 71.81 122 LEU A O 1
ATOM 949 N N . ILE A 1 123 ? 6.326 -11.592 4.432 1.00 70.62 123 ILE A N 1
ATOM 950 C CA . ILE A 1 123 ? 5.633 -12.862 4.595 1.00 70.62 123 ILE A CA 1
ATOM 951 C C . ILE A 1 123 ? 5.549 -13.262 6.067 1.00 70.62 123 ILE A C 1
ATOM 953 O O . ILE A 1 123 ? 4.481 -13.661 6.514 1.00 70.62 123 ILE A O 1
ATOM 957 N N . CYS A 1 124 ? 6.614 -13.106 6.845 1.00 72.94 124 CYS A N 1
ATOM 958 C CA . CYS A 1 124 ? 6.643 -13.396 8.275 1.00 72.94 124 CYS A CA 1
ATOM 959 C C . CYS A 1 124 ? 5.633 -12.526 9.033 1.00 72.94 124 CYS A C 1
ATOM 961 O O . CYS A 1 124 ? 4.871 -13.032 9.858 1.00 72.94 124 CYS A O 1
ATOM 963 N N . ASN A 1 125 ? 5.559 -11.233 8.706 1.00 68.31 125 ASN A N 1
ATOM 964 C CA . ASN A 1 125 ? 4.552 -10.339 9.262 1.00 68.31 125 ASN A CA 1
ATOM 965 C C . ASN A 1 125 ? 3.143 -10.780 8.859 1.00 68.31 125 ASN A C 1
ATOM 967 O O . ASN A 1 125 ? 2.318 -10.968 9.744 1.00 68.31 125 ASN A O 1
ATOM 971 N N . LEU A 1 126 ? 2.877 -11.059 7.578 1.00 65.25 126 LEU A N 1
ATOM 972 C CA . LEU A 1 126 ? 1.579 -11.568 7.111 1.00 65.25 126 LEU A CA 1
ATOM 973 C C . LEU A 1 126 ? 1.209 -12.928 7.732 1.00 65.25 126 LEU A C 1
ATOM 975 O O . LEU A 1 126 ? 0.044 -13.167 8.035 1.00 65.25 126 LEU A O 1
ATOM 979 N N . GLN A 1 127 ? 2.179 -13.814 7.966 1.00 64.06 127 GLN A N 1
ATOM 980 C CA . GLN A 1 127 ? 1.992 -15.137 8.568 1.00 64.06 127 GLN A CA 1
ATOM 981 C C . GLN A 1 127 ? 1.720 -15.074 10.070 1.00 64.06 127 GLN A C 1
ATOM 983 O O . GLN A 1 127 ? 0.856 -15.801 10.551 1.00 64.06 127 GLN A O 1
ATOM 988 N N . LYS A 1 128 ? 2.394 -14.194 10.821 1.00 62.97 128 LYS A N 1
ATOM 989 C CA . LYS A 1 128 ? 2.052 -13.904 12.233 1.00 62.97 128 LYS A CA 1
ATOM 990 C C . LYS A 1 128 ? 0.622 -13.375 12.374 1.00 62.97 128 LYS A C 1
ATOM 992 O O . LYS A 1 128 ? 0.014 -13.438 13.437 1.00 62.97 128 LYS A O 1
ATOM 997 N N . ILE A 1 129 ? 0.107 -12.859 11.269 1.00 58.88 129 ILE A N 1
ATOM 998 C CA . ILE A 1 129 ? -1.134 -12.124 11.107 1.00 58.88 129 ILE A CA 1
ATOM 999 C C . ILE A 1 129 ? -2.132 -12.963 10.278 1.00 58.88 129 ILE A C 1
ATOM 1001 O O . ILE A 1 129 ? -3.141 -12.438 9.851 1.00 58.88 129 ILE A O 1
ATOM 1005 N N . ARG A 1 130 ? -1.912 -14.274 10.058 1.00 51.91 130 ARG A N 1
ATOM 1006 C CA . ARG A 1 130 ? -2.493 -15.120 8.977 1.00 51.91 130 ARG A CA 1
ATOM 1007 C C . ARG A 1 130 ? -4.017 -15.091 8.717 1.00 51.91 130 ARG A C 1
ATOM 1009 O O . ARG A 1 130 ? -4.457 -15.671 7.731 1.00 51.91 130 ARG A O 1
ATOM 1016 N N . LEU A 1 131 ? -4.824 -14.448 9.558 1.00 59.47 131 LEU A N 1
ATOM 1017 C CA . LEU A 1 131 ? -6.278 -14.275 9.415 1.00 59.47 131 LEU A CA 1
ATOM 1018 C C . LEU A 1 131 ? -6.737 -12.810 9.367 1.00 59.47 131 LEU A C 1
ATOM 1020 O O . LEU A 1 131 ? -7.935 -12.544 9.363 1.00 59.47 131 LEU A O 1
ATOM 1024 N N . LEU A 1 132 ? -5.810 -11.860 9.358 1.00 77.44 132 LEU A N 1
ATOM 1025 C CA . LEU A 1 132 ? -6.075 -10.439 9.520 1.00 77.44 132 LEU A CA 1
ATOM 1026 C C . LEU A 1 132 ? -6.315 -9.843 8.126 1.00 77.44 132 LEU A C 1
ATOM 1028 O O . LEU A 1 132 ? -5.389 -9.758 7.308 1.00 77.44 132 LEU A O 1
ATOM 1032 N N . PRO A 1 133 ? -7.559 -9.461 7.805 1.00 88.56 133 PRO A N 1
ATOM 1033 C CA . PRO A 1 133 ? -7.837 -8.833 6.530 1.00 88.56 133 PRO A CA 1
ATOM 1034 C C . PRO A 1 133 ? -6.976 -7.588 6.366 1.00 88.56 133 PRO A C 1
ATOM 1036 O O . PRO A 1 133 ? -6.882 -6.788 7.297 1.00 88.56 133 PRO A O 1
ATOM 1039 N N . SER A 1 134 ? -6.337 -7.438 5.211 1.00 89.56 134 SER A N 1
ATOM 1040 C CA . SER A 1 134 ? -5.322 -6.402 5.017 1.00 89.56 134 SER A CA 1
ATOM 1041 C C . SER A 1 134 ? -5.463 -5.695 3.676 1.00 89.56 134 SER A C 1
ATOM 1043 O O . SER A 1 134 ? -5.825 -6.308 2.673 1.00 89.56 134 SER A O 1
ATOM 1045 N N . LEU A 1 135 ? -5.138 -4.407 3.657 1.00 92.75 135 LEU A N 1
ATOM 1046 C CA . LEU A 1 135 ? -4.898 -3.655 2.432 1.00 92.75 135 LEU A CA 1
ATOM 1047 C C . LEU A 1 135 ? -3.401 -3.364 2.321 1.00 92.75 135 LEU A C 1
ATOM 1049 O O . LEU A 1 135 ? -2.811 -2.797 3.242 1.00 92.75 135 LEU A O 1
ATOM 1053 N N . LEU A 1 136 ? -2.798 -3.751 1.199 1.00 90.31 136 LEU A N 1
ATOM 1054 C CA . LEU A 1 136 ? -1.371 -3.553 0.942 1.00 90.31 136 LEU A CA 1
ATOM 1055 C C . LEU A 1 136 ? -1.173 -2.478 -0.133 1.00 90.31 136 LEU A C 1
ATOM 1057 O O . LEU A 1 136 ? -1.794 -2.548 -1.189 1.00 90.31 136 LEU A O 1
ATOM 1061 N N . ALA A 1 137 ? -0.291 -1.511 0.105 1.00 90.88 137 ALA A N 1
ATOM 1062 C CA . ALA A 1 137 ? 0.207 -0.567 -0.892 1.00 90.88 137 ALA A CA 1
ATOM 1063 C C . ALA A 1 137 ? 1.683 -0.878 -1.163 1.00 90.88 137 ALA A C 1
ATOM 1065 O O . ALA A 1 137 ? 2.555 -0.599 -0.348 1.00 90.88 137 ALA A O 1
ATOM 1066 N N . ILE A 1 138 ? 1.944 -1.531 -2.290 1.00 86.00 138 ILE A N 1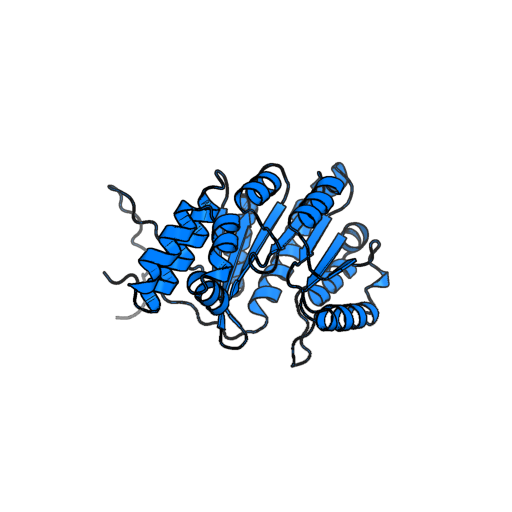
ATOM 1067 C CA . ILE A 1 138 ? 3.215 -2.160 -2.639 1.00 86.00 138 ILE A CA 1
ATOM 1068 C C . ILE A 1 138 ? 3.890 -1.363 -3.751 1.00 86.00 138 ILE A C 1
ATOM 1070 O O . ILE A 1 138 ? 3.318 -1.170 -4.819 1.00 86.00 138 ILE A O 1
ATOM 1074 N N . ASP A 1 139 ? 5.142 -0.977 -3.541 1.00 84.12 139 ASP A N 1
ATOM 1075 C CA . ASP A 1 139 ? 6.048 -0.687 -4.648 1.00 84.12 139 ASP A CA 1
ATOM 1076 C C . ASP A 1 139 ? 6.905 -1.941 -4.879 1.00 84.12 139 ASP A C 1
ATOM 1078 O O . ASP A 1 139 ? 7.743 -2.282 -4.033 1.00 84.12 139 ASP A O 1
ATOM 1082 N N . PRO A 1 140 ? 6.691 -2.670 -5.989 1.00 78.75 140 PRO A N 1
ATOM 1083 C CA . PRO A 1 140 ? 7.333 -3.956 -6.200 1.00 78.75 140 PRO A CA 1
ATOM 1084 C C . PRO A 1 140 ? 8.851 -3.849 -6.328 1.00 78.75 140 PRO A C 1
ATOM 1086 O O . PRO A 1 140 ? 9.530 -4.855 -6.164 1.00 78.75 140 PRO A O 1
ATOM 1089 N N . PHE A 1 141 ? 9.377 -2.653 -6.602 1.00 79.19 141 PHE A N 1
ATOM 1090 C CA . PHE A 1 141 ? 10.793 -2.403 -6.845 1.00 79.19 141 PHE A CA 1
ATOM 1091 C C . PHE A 1 141 ? 11.561 -1.925 -5.612 1.00 79.19 141 PHE A C 1
ATOM 1093 O O . PHE A 1 141 ? 12.790 -1.811 -5.635 1.00 79.19 141 PHE A O 1
ATOM 1100 N N . HIS A 1 142 ? 10.835 -1.674 -4.524 1.00 76.81 142 HIS A N 1
ATOM 1101 C CA . HIS A 1 142 ? 11.382 -1.289 -3.229 1.00 76.81 142 HIS A CA 1
ATOM 1102 C C . HIS A 1 142 ? 11.342 -2.422 -2.195 1.00 76.81 142 HIS A C 1
ATOM 1104 O O . HIS A 1 142 ? 11.903 -2.274 -1.109 1.00 76.81 142 HIS A O 1
ATOM 1110 N N . ILE A 1 143 ? 10.756 -3.572 -2.544 1.00 77.50 143 ILE A N 1
ATOM 1111 C CA . ILE A 1 143 ? 10.788 -4.789 -1.726 1.00 77.50 143 ILE A CA 1
ATOM 1112 C C . ILE A 1 143 ? 11.931 -5.676 -2.207 1.00 77.50 143 ILE A C 1
ATOM 1114 O O . ILE A 1 143 ? 11.996 -6.075 -3.374 1.00 77.50 143 ILE A O 1
ATOM 1118 N N . LYS A 1 144 ? 12.855 -5.996 -1.302 1.00 76.06 144 LYS A N 1
ATOM 1119 C CA . LYS A 1 144 ? 13.976 -6.874 -1.632 1.00 76.06 144 LYS A CA 1
ATOM 1120 C C . LYS A 1 144 ? 13.456 -8.297 -1.855 1.00 76.06 144 LYS A C 1
ATOM 1122 O O . LYS A 1 144 ? 12.720 -8.813 -1.019 1.00 76.06 144 LYS A O 1
ATOM 1127 N N . ASP A 1 145 ? 13.866 -8.909 -2.965 1.00 78.19 145 ASP A N 1
ATOM 1128 C CA . ASP A 1 145 ? 13.545 -10.296 -3.324 1.00 78.19 145 ASP A CA 1
ATOM 1129 C C . ASP A 1 145 ? 12.033 -10.589 -3.446 1.00 78.19 145 ASP A C 1
ATOM 1131 O O . ASP A 1 145 ? 11.589 -11.710 -3.211 1.00 78.19 145 ASP A O 1
ATOM 1135 N N . LEU A 1 146 ? 11.231 -9.586 -3.837 1.00 81.94 146 LEU A N 1
ATOM 1136 C CA . LEU A 1 146 ? 9.801 -9.772 -4.091 1.00 81.94 146 LEU A CA 1
ATOM 1137 C C . LEU A 1 146 ? 9.571 -10.841 -5.160 1.00 81.94 146 LEU A C 1
ATOM 1139 O O . LEU A 1 146 ? 9.957 -10.669 -6.315 1.00 81.94 146 LEU A O 1
ATOM 1143 N N . ASN A 1 147 ? 8.849 -11.889 -4.781 1.00 78.62 147 ASN A N 1
ATOM 1144 C CA . ASN A 1 147 ? 8.357 -12.906 -5.693 1.00 78.62 147 ASN A CA 1
ATOM 1145 C C . ASN A 1 147 ? 6.845 -12.715 -5.884 1.00 78.62 147 ASN A C 1
ATOM 1147 O O . ASN A 1 147 ? 6.067 -12.913 -4.944 1.00 78.62 147 ASN A O 1
ATOM 1151 N N . LEU A 1 148 ? 6.419 -12.324 -7.093 1.00 75.56 148 LEU A N 1
ATOM 1152 C CA . LEU A 1 148 ? 5.001 -12.071 -7.364 1.00 75.56 148 LEU A CA 1
ATOM 1153 C C . LEU A 1 148 ? 4.152 -13.329 -7.250 1.00 75.56 148 LEU A C 1
ATOM 1155 O O . LEU A 1 148 ? 3.026 -13.208 -6.788 1.00 75.56 148 LEU A O 1
ATOM 1159 N N . GLU A 1 149 ? 4.667 -14.501 -7.627 1.00 73.75 149 GLU A N 1
ATOM 1160 C CA . GLU A 1 149 ? 3.954 -15.780 -7.536 1.00 73.75 149 GLU A CA 1
ATOM 1161 C C . GLU A 1 149 ? 3.681 -16.166 -6.078 1.00 73.75 149 GLU A C 1
ATOM 1163 O O . GLU A 1 149 ? 2.572 -16.588 -5.736 1.00 73.75 149 GLU A O 1
ATOM 1168 N N . LEU A 1 150 ? 4.658 -15.957 -5.195 1.00 73.44 150 LEU A N 1
ATOM 1169 C CA . LEU A 1 150 ? 4.483 -16.208 -3.770 1.00 73.44 150 LEU A CA 1
ATOM 1170 C C . LEU A 1 150 ? 3.567 -15.156 -3.139 1.00 73.44 150 LEU A C 1
ATOM 1172 O O . LEU A 1 150 ? 2.641 -15.522 -2.428 1.00 73.44 150 LEU A O 1
ATOM 1176 N N . LEU A 1 151 ? 3.722 -13.866 -3.455 1.00 76.19 151 LEU A N 1
ATOM 1177 C CA . LEU A 1 151 ? 2.769 -12.841 -3.008 1.00 76.19 151 LEU A CA 1
ATOM 1178 C C . LEU A 1 151 ? 1.336 -13.201 -3.442 1.00 76.19 151 LEU A C 1
ATOM 1180 O O . LEU A 1 151 ? 0.391 -13.091 -2.664 1.00 76.19 151 LEU A O 1
ATOM 1184 N N . SER A 1 152 ? 1.204 -13.708 -4.665 1.00 71.88 152 SER A N 1
ATOM 1185 C CA . SER A 1 152 ? -0.028 -14.215 -5.264 1.00 71.88 152 SER A CA 1
ATOM 1186 C C . SER A 1 152 ? -0.745 -15.245 -4.385 1.00 71.88 152 SER A C 1
ATOM 1188 O O . SER A 1 152 ? -1.967 -15.169 -4.213 1.00 71.88 152 SER A O 1
ATOM 1190 N N . SER A 1 153 ? -0.000 -16.181 -3.788 1.00 71.62 153 SER A N 1
ATOM 1191 C CA . SER A 1 153 ? -0.581 -17.239 -2.961 1.00 71.62 153 SER A CA 1
ATOM 1192 C C . SER A 1 153 ? -1.085 -16.696 -1.622 1.00 71.62 153 SER A C 1
ATOM 1194 O O . SER A 1 153 ? -2.183 -17.054 -1.198 1.00 71.62 153 SER A O 1
ATOM 1196 N N . TYR A 1 154 ? -0.378 -15.733 -1.018 1.00 71.06 154 TYR A N 1
ATOM 1197 C CA . TYR A 1 154 ? -0.848 -15.052 0.195 1.00 71.06 154 TYR A CA 1
ATOM 1198 C C . TYR A 1 154 ? -2.122 -14.253 -0.038 1.00 71.06 154 TYR A C 1
ATOM 1200 O O . TYR A 1 154 ? -3.041 -14.302 0.780 1.00 71.06 154 TYR A O 1
ATOM 1208 N N . ILE A 1 155 ? -2.208 -13.546 -1.166 1.00 72.81 155 ILE A N 1
ATOM 1209 C CA . ILE A 1 155 ? -3.433 -12.826 -1.513 1.00 72.81 155 ILE A CA 1
ATOM 1210 C C . ILE A 1 155 ? -4.579 -13.839 -1.742 1.00 72.81 155 ILE A C 1
ATOM 1212 O O . ILE A 1 155 ? -5.725 -13.573 -1.371 1.00 72.81 155 ILE A O 1
ATOM 1216 N N . LYS A 1 156 ? -4.281 -15.032 -2.295 1.00 70.06 156 LYS A N 1
ATOM 1217 C CA . LYS A 1 156 ? -5.300 -16.010 -2.739 1.00 70.06 156 LYS A CA 1
ATOM 1218 C C . LYS A 1 156 ? -5.996 -16.665 -1.575 1.00 70.06 156 LYS A C 1
ATOM 1220 O O . LYS A 1 156 ? -7.193 -16.925 -1.659 1.00 70.06 156 LYS A O 1
ATOM 1225 N N . ASP A 1 157 ? -5.274 -16.893 -0.497 1.00 67.00 157 ASP A N 1
ATOM 1226 C CA . ASP A 1 157 ? -5.820 -17.557 0.677 1.00 67.00 157 ASP A CA 1
ATOM 1227 C C . ASP A 1 157 ? -6.258 -16.543 1.750 1.00 67.00 157 ASP A C 1
ATOM 1229 O O . ASP A 1 157 ? -6.901 -16.908 2.731 1.00 67.00 157 ASP A O 1
ATOM 1233 N N . GLY A 1 158 ? -5.993 -15.250 1.525 1.00 71.88 158 GLY A N 1
ATOM 1234 C CA . GLY A 1 158 ? -6.307 -14.159 2.438 1.00 71.88 158 GLY A CA 1
ATOM 1235 C C . GLY A 1 158 ? -7.535 -13.321 2.068 1.00 71.88 158 GLY A C 1
ATOM 1236 O O . GLY A 1 158 ? -8.100 -13.370 0.969 1.00 71.88 158 GLY A O 1
ATOM 1237 N N . ASN A 1 159 ? -7.937 -12.479 3.019 1.00 83.12 159 ASN A N 1
ATOM 1238 C CA . ASN A 1 159 ? -8.830 -11.347 2.790 1.00 83.12 159 ASN A CA 1
ATOM 1239 C C . ASN A 1 159 ? -7.982 -10.091 2.521 1.00 83.12 159 ASN A C 1
ATOM 1241 O O . ASN A 1 159 ? -7.978 -9.144 3.307 1.00 83.12 159 ASN A O 1
ATOM 1245 N N . ILE A 1 160 ? -7.201 -10.156 1.440 1.00 87.00 160 ILE A N 1
ATOM 1246 C CA . ILE A 1 160 ? -6.194 -9.159 1.088 1.00 87.00 160 ILE A CA 1
ATOM 1247 C C . ILE A 1 160 ? -6.565 -8.503 -0.237 1.00 87.00 160 ILE A C 1
ATOM 1249 O O . ILE A 1 160 ? -6.861 -9.192 -1.214 1.00 87.00 160 ILE A O 1
ATOM 1253 N N . ASP A 1 161 ? -6.516 -7.176 -0.256 1.00 90.75 161 ASP A N 1
ATOM 1254 C CA . ASP A 1 161 ? -6.503 -6.393 -1.487 1.00 90.75 161 ASP A CA 1
ATOM 1255 C C . ASP A 1 161 ? -5.157 -5.666 -1.597 1.00 90.75 161 ASP A C 1
ATOM 1257 O O . ASP A 1 161 ? -4.545 -5.322 -0.581 1.00 90.75 161 ASP A O 1
ATOM 1261 N N . CYS A 1 162 ? -4.699 -5.419 -2.823 1.00 89.56 162 CYS A N 1
ATOM 1262 C CA . CYS A 1 162 ? -3.394 -4.812 -3.071 1.00 89.56 162 CYS A CA 1
ATOM 1263 C C . CYS A 1 162 ? -3.491 -3.643 -4.046 1.00 89.56 162 CYS A C 1
ATOM 1265 O O . CYS A 1 162 ? -4.223 -3.692 -5.033 1.00 89.56 162 CYS A O 1
ATOM 1267 N N . PHE A 1 163 ? -2.674 -2.630 -3.806 1.00 91.69 163 PHE A N 1
ATOM 1268 C CA . PHE A 1 163 ? -2.285 -1.621 -4.773 1.00 91.69 163 PHE A CA 1
ATOM 1269 C C . PHE A 1 163 ? -0.817 -1.816 -5.119 1.00 91.69 163 PHE A C 1
ATOM 1271 O O . PHE A 1 163 ? 0.007 -1.899 -4.216 1.00 91.69 163 PHE A O 1
ATOM 1278 N N . PHE A 1 164 ? -0.484 -1.842 -6.404 1.00 88.25 164 PHE A N 1
ATOM 1279 C CA . PHE A 1 164 ? 0.889 -1.731 -6.878 1.00 88.25 164 PHE A CA 1
ATOM 1280 C C . PHE A 1 164 ? 1.113 -0.333 -7.439 1.00 88.25 164 PHE A C 1
ATOM 1282 O O . PHE A 1 164 ? 0.371 0.092 -8.325 1.00 88.25 164 PHE A O 1
ATOM 1289 N N . GLN A 1 165 ? 2.120 0.369 -6.929 1.00 87.50 165 GLN A N 1
ATOM 1290 C CA . GLN A 1 165 ? 2.566 1.651 -7.462 1.00 87.50 165 GLN A CA 1
ATOM 1291 C C . GLN A 1 165 ? 3.853 1.440 -8.253 1.00 87.50 165 GLN A C 1
ATOM 1293 O O . GLN A 1 165 ? 4.827 0.906 -7.730 1.00 87.50 165 GLN A O 1
ATOM 1298 N N . ILE A 1 166 ? 3.850 1.852 -9.518 1.00 85.38 166 ILE A N 1
ATOM 1299 C CA . ILE A 1 166 ? 4.965 1.630 -10.435 1.00 85.38 166 ILE A CA 1
ATOM 1300 C C . ILE A 1 166 ? 5.304 2.939 -11.145 1.00 85.38 166 ILE A C 1
ATOM 1302 O O . ILE A 1 166 ? 4.596 3.321 -12.083 1.00 85.38 166 ILE A O 1
ATOM 1306 N N . PRO A 1 167 ? 6.382 3.623 -10.733 1.00 85.88 167 PRO A N 1
ATOM 1307 C CA . PRO A 1 167 ? 6.946 4.720 -11.508 1.00 85.88 167 PRO A CA 1
ATOM 1308 C C . PRO A 1 167 ? 7.482 4.184 -12.839 1.00 85.88 167 PRO A C 1
ATOM 1310 O O . PRO A 1 167 ? 8.281 3.239 -12.862 1.00 85.88 167 PRO A O 1
ATOM 1313 N N . PHE A 1 168 ? 7.040 4.757 -13.955 1.00 84.56 168 PHE A N 1
ATOM 1314 C CA . PHE A 1 168 ? 7.384 4.268 -15.285 1.00 84.56 168 PHE A CA 1
ATOM 1315 C C . PHE A 1 168 ? 8.881 4.426 -15.564 1.00 84.56 168 PHE A C 1
ATOM 1317 O O . PHE A 1 168 ? 9.521 3.467 -15.996 1.00 84.56 168 PHE A O 1
ATOM 1324 N N . SER A 1 169 ? 9.477 5.564 -15.188 1.00 84.31 169 SER A N 1
ATOM 1325 C CA . SER A 1 169 ? 10.926 5.773 -15.315 1.00 84.31 169 SER A CA 1
ATOM 1326 C C . SER A 1 169 ? 11.758 4.766 -14.509 1.00 84.31 169 SER A C 1
ATOM 1328 O O . SER A 1 169 ? 12.886 4.425 -14.877 1.00 84.31 169 SER A O 1
ATOM 1330 N N . LEU A 1 170 ? 11.243 4.279 -13.374 1.00 82.75 170 LEU A N 1
ATOM 1331 C CA . LEU A 1 170 ? 11.913 3.244 -12.589 1.00 82.75 170 LEU A CA 1
ATOM 1332 C C . LEU A 1 170 ? 11.867 1.907 -13.325 1.00 82.75 170 LEU A C 1
ATOM 1334 O O . LEU A 1 170 ? 12.895 1.241 -13.429 1.00 82.75 170 LEU A O 1
ATOM 1338 N N . LEU A 1 171 ? 10.710 1.553 -13.876 1.00 81.62 171 LEU A N 1
ATOM 1339 C CA . LEU A 1 171 ? 10.540 0.327 -14.641 1.00 81.62 171 LEU A CA 1
ATOM 1340 C C . LEU A 1 171 ? 11.435 0.297 -15.889 1.00 81.62 171 LEU A C 1
ATOM 1342 O O . LEU A 1 171 ? 12.119 -0.701 -16.113 1.00 81.62 171 LEU A O 1
ATOM 1346 N N . GLU A 1 172 ? 11.513 1.394 -16.646 1.00 83.31 172 GLU A N 1
ATOM 1347 C CA . GLU A 1 172 ? 12.428 1.503 -17.793 1.00 83.31 172 GLU A CA 1
ATOM 1348 C C . GLU A 1 172 ? 13.887 1.301 -17.371 1.00 83.31 172 GLU A C 1
ATOM 1350 O O . GLU A 1 172 ? 14.562 0.401 -17.876 1.00 83.31 172 GLU A O 1
ATOM 1355 N N . ARG A 1 173 ? 14.351 2.045 -16.356 1.00 84.44 173 ARG A N 1
ATOM 1356 C CA . ARG A 1 173 ? 15.724 1.911 -15.840 1.00 84.44 173 ARG A CA 1
ATOM 1357 C C . ARG A 1 173 ? 16.045 0.500 -15.365 1.00 84.44 173 ARG A C 1
ATOM 1359 O O . ARG A 1 173 ? 17.189 0.065 -15.449 1.00 84.44 173 ARG A O 1
ATOM 1366 N N . MET A 1 174 ? 15.067 -0.210 -14.816 1.00 81.75 174 MET A N 1
ATOM 1367 C CA . MET A 1 174 ? 15.264 -1.581 -14.365 1.00 81.75 174 MET A CA 1
ATOM 1368 C C . MET A 1 174 ? 15.412 -2.568 -15.516 1.00 81.75 174 MET A C 1
ATOM 1370 O O . MET A 1 174 ? 16.235 -3.475 -15.415 1.00 81.75 174 MET A O 1
ATOM 1374 N N . ILE A 1 175 ? 14.634 -2.395 -16.584 1.00 82.62 175 ILE A N 1
ATOM 1375 C CA . ILE A 1 175 ? 14.700 -3.234 -17.788 1.00 82.62 175 ILE A CA 1
ATOM 1376 C C . ILE A 1 175 ? 16.037 -3.043 -18.500 1.00 82.62 175 ILE A C 1
ATOM 1378 O O . ILE A 1 175 ? 16.651 -4.022 -18.924 1.00 82.62 175 ILE A O 1
ATOM 1382 N N . GLU A 1 176 ? 16.512 -1.804 -18.579 1.00 82.75 176 GLU A N 1
ATOM 1383 C CA . GLU A 1 176 ? 17.757 -1.461 -19.265 1.00 82.75 176 GLU A CA 1
ATOM 1384 C C . GLU A 1 176 ? 19.011 -1.843 -18.470 1.00 82.75 176 GLU A C 1
ATOM 1386 O O . GLU A 1 176 ? 20.066 -2.067 -19.059 1.00 82.75 176 GLU A O 1
ATOM 1391 N N . ASN A 1 177 ? 18.924 -1.937 -17.139 1.00 82.69 177 ASN A N 1
ATOM 1392 C CA . ASN A 1 177 ? 20.085 -2.173 -16.286 1.00 82.69 177 ASN A CA 1
ATOM 1393 C C . ASN A 1 177 ? 20.438 -3.675 -16.179 1.00 82.69 177 ASN A C 1
ATOM 1395 O O . ASN A 1 177 ? 19.720 -4.430 -15.510 1.00 82.69 177 ASN A O 1
ATOM 1399 N N . PRO A 1 178 ? 21.597 -4.123 -16.706 1.00 76.25 178 PRO A N 1
ATOM 1400 C CA . PRO A 1 178 ? 22.005 -5.528 -16.635 1.00 76.25 178 PRO A CA 1
ATOM 1401 C C . PRO A 1 178 ? 22.171 -6.041 -15.198 1.00 76.25 178 PRO A C 1
ATOM 1403 O O . PRO A 1 178 ? 21.865 -7.196 -14.915 1.00 76.25 178 PRO A O 1
ATOM 1406 N N . PHE A 1 179 ? 22.572 -5.181 -14.255 1.00 77.38 179 PHE A N 1
ATOM 1407 C CA . PHE A 1 179 ? 22.718 -5.537 -12.838 1.00 77.38 179 PHE A CA 1
ATOM 1408 C C . PHE A 1 179 ? 21.371 -5.730 -12.123 1.00 77.38 179 PHE A C 1
ATOM 1410 O O . PHE A 1 179 ? 21.328 -6.267 -11.016 1.00 77.38 179 PHE A O 1
ATOM 1417 N N . LYS A 1 180 ? 20.261 -5.308 -12.741 1.00 79.31 180 LYS A N 1
ATOM 1418 C CA . LYS A 1 180 ? 18.891 -5.524 -12.249 1.00 79.31 180 LYS A CA 1
ATOM 1419 C C . LYS A 1 180 ? 18.201 -6.718 -12.911 1.00 79.31 180 LYS A C 1
ATOM 1421 O O . LYS A 1 180 ? 17.091 -7.057 -12.508 1.00 79.31 180 LYS A O 1
ATOM 1426 N N . ALA A 1 181 ? 18.875 -7.412 -13.835 1.00 78.06 181 ALA A N 1
ATOM 1427 C CA . ALA A 1 181 ? 18.378 -8.612 -14.509 1.00 78.06 181 ALA A CA 1
ATOM 1428 C C . ALA A 1 181 ? 17.786 -9.636 -13.535 1.00 78.06 181 ALA A C 1
ATOM 1430 O O . ALA A 1 181 ? 16.613 -9.979 -13.640 1.00 78.06 181 ALA A O 1
ATOM 1431 N N . LYS A 1 182 ? 18.580 -10.037 -12.537 1.00 80.50 182 LYS A N 1
ATOM 1432 C CA . LYS A 1 182 ? 18.175 -11.022 -11.531 1.00 80.50 182 LYS A CA 1
ATOM 1433 C C . LYS A 1 182 ? 16.946 -10.577 -10.738 1.00 80.50 182 LYS A C 1
ATOM 1435 O O . LYS A 1 182 ? 16.127 -11.399 -10.369 1.00 80.50 182 LYS A O 1
ATOM 1440 N N . TYR A 1 183 ? 16.795 -9.277 -10.502 1.00 81.56 183 TYR A N 1
ATOM 1441 C CA . TYR A 1 183 ? 15.660 -8.741 -9.758 1.00 81.56 183 TYR A CA 1
ATOM 1442 C C . TYR A 1 183 ? 14.363 -8.775 -10.580 1.00 81.56 183 TYR A C 1
ATOM 1444 O O . TYR A 1 183 ? 13.318 -9.155 -10.061 1.00 81.56 183 TYR A O 1
ATOM 1452 N N . LEU A 1 184 ? 14.432 -8.465 -11.880 1.00 80.25 184 LEU A N 1
ATOM 1453 C CA . LEU A 1 184 ? 13.299 -8.654 -12.794 1.00 80.25 184 LEU A CA 1
ATOM 1454 C C . LEU A 1 184 ? 12.916 -10.130 -12.933 1.00 80.25 184 LEU A C 1
ATOM 1456 O O . LEU A 1 184 ? 11.731 -10.446 -12.969 1.00 80.25 184 LEU A O 1
ATOM 1460 N N . GLU A 1 185 ? 13.904 -11.025 -12.979 1.00 85.44 185 GLU A N 1
ATOM 1461 C CA . GLU A 1 185 ? 13.670 -12.472 -12.996 1.00 85.44 185 GLU A CA 1
ATOM 1462 C C . GLU A 1 185 ? 12.985 -12.951 -11.709 1.00 85.44 185 GLU A C 1
ATOM 1464 O O . GLU A 1 185 ? 12.058 -13.750 -11.794 1.00 85.44 185 GLU A O 1
ATOM 1469 N N . THR A 1 186 ? 13.370 -12.437 -10.534 1.00 81.38 186 THR A N 1
ATOM 1470 C CA . THR A 1 186 ? 12.698 -12.759 -9.262 1.00 81.38 186 THR A CA 1
ATOM 1471 C C . THR A 1 186 ? 11.246 -12.273 -9.238 1.00 81.38 186 THR A C 1
ATOM 1473 O O . THR A 1 186 ? 10.366 -13.005 -8.791 1.00 81.38 186 THR A O 1
ATOM 1476 N N . ILE A 1 187 ? 10.977 -11.062 -9.741 1.00 78.81 187 ILE A N 1
ATOM 1477 C CA . ILE A 1 187 ? 9.627 -10.479 -9.732 1.00 78.81 187 ILE A CA 1
ATOM 1478 C C . ILE A 1 187 ? 8.714 -11.174 -10.745 1.00 78.81 187 ILE A C 1
ATOM 1480 O O . ILE A 1 187 ? 7.606 -11.570 -10.391 1.00 78.81 187 ILE A O 1
ATOM 1484 N N . PHE A 1 188 ? 9.149 -11.308 -12.002 1.00 78.31 188 PHE A N 1
ATOM 1485 C CA . PHE A 1 188 ? 8.283 -11.705 -13.123 1.00 78.31 188 PHE A CA 1
ATOM 1486 C C . PHE A 1 188 ? 8.512 -13.129 -13.642 1.00 78.31 188 PHE A C 1
ATOM 1488 O O . PHE A 1 188 ? 7.779 -13.584 -14.526 1.00 78.31 188 PHE A O 1
ATOM 1495 N N . GLY A 1 189 ? 9.542 -13.814 -13.148 1.00 81.12 189 GLY A N 1
ATOM 1496 C CA . GLY A 1 189 ? 10.053 -15.044 -13.739 1.00 81.12 189 GLY A CA 1
ATOM 1497 C C . GLY A 1 189 ? 10.960 -14.783 -14.945 1.00 81.12 189 GLY A C 1
ATOM 1498 O O . GLY A 1 189 ? 10.872 -13.759 -15.630 1.00 81.12 189 GLY A O 1
ATOM 1499 N N . LYS A 1 190 ? 11.834 -15.755 -15.229 1.00 85.00 190 LYS A N 1
ATOM 1500 C CA . LYS A 1 190 ? 12.869 -15.654 -16.268 1.00 85.00 190 LYS A CA 1
ATOM 1501 C C . LYS A 1 190 ? 12.310 -15.340 -17.657 1.00 85.00 190 LYS A C 1
ATOM 1503 O O . LYS A 1 190 ? 12.745 -14.387 -18.292 1.00 85.00 190 LYS A O 1
ATOM 1508 N N . THR A 1 191 ? 11.297 -16.085 -18.098 1.00 83.94 191 THR A N 1
ATOM 1509 C CA . THR A 1 191 ? 10.693 -15.921 -19.431 1.00 83.94 191 THR A CA 1
ATOM 1510 C C . THR A 1 191 ? 10.164 -14.504 -19.656 1.00 83.94 191 THR A C 1
ATOM 1512 O O . THR A 1 191 ? 10.428 -13.896 -20.692 1.00 83.94 191 THR A O 1
ATOM 1515 N N . THR A 1 192 ? 9.450 -13.949 -18.673 1.00 82.62 192 THR A N 1
ATOM 1516 C CA . THR A 1 192 ? 8.898 -12.592 -18.753 1.00 82.62 192 THR A CA 1
ATOM 1517 C C . THR A 1 192 ? 10.004 -11.538 -18.738 1.00 82.62 192 THR A C 1
ATOM 1519 O O . THR A 1 192 ? 9.951 -10.582 -19.510 1.00 82.62 192 THR A O 1
ATOM 1522 N N . ALA A 1 193 ? 11.025 -11.717 -17.895 1.00 84.44 193 ALA A N 1
ATOM 1523 C CA . ALA A 1 193 ? 12.160 -10.802 -17.808 1.00 84.44 193 ALA A CA 1
ATOM 1524 C C . ALA A 1 193 ? 12.980 -10.757 -19.113 1.00 84.44 193 ALA A C 1
ATOM 1526 O O . ALA A 1 193 ? 13.353 -9.674 -19.569 1.00 84.44 193 ALA A O 1
ATOM 1527 N N . ASP A 1 194 ? 13.212 -11.907 -19.751 1.00 85.31 194 ASP A N 1
ATOM 1528 C CA . ASP A 1 194 ? 13.915 -11.995 -21.037 1.00 85.31 194 ASP A CA 1
ATOM 1529 C C . ASP A 1 194 ? 13.112 -11.331 -22.165 1.00 85.31 194 ASP A C 1
ATOM 1531 O O . ASP A 1 194 ? 13.655 -10.581 -22.983 1.00 85.31 194 ASP A O 1
ATOM 1535 N N . MET A 1 195 ? 11.793 -11.536 -22.177 1.00 83.75 195 MET A N 1
ATOM 1536 C CA . MET A 1 195 ? 10.889 -10.885 -23.124 1.00 83.75 195 MET A CA 1
ATOM 1537 C C . MET A 1 195 ? 10.886 -9.354 -22.945 1.00 83.75 195 MET A C 1
ATOM 1539 O O . MET A 1 195 ? 10.970 -8.619 -23.931 1.00 83.75 195 MET A O 1
ATOM 1543 N N . LEU A 1 196 ? 10.862 -8.863 -21.697 1.00 84.19 196 LEU A N 1
ATOM 1544 C CA . LEU A 1 196 ? 10.945 -7.431 -21.395 1.00 84.19 196 LEU A CA 1
ATOM 1545 C C . LEU A 1 196 ? 12.220 -6.805 -21.965 1.00 84.19 196 LEU A C 1
ATOM 1547 O O . LEU A 1 196 ? 12.135 -5.758 -22.599 1.00 84.19 196 LEU A O 1
ATOM 1551 N N . LYS A 1 197 ? 13.383 -7.445 -21.807 1.00 82.00 197 LYS A N 1
ATOM 1552 C CA . LYS A 1 197 ? 14.661 -6.923 -22.324 1.00 82.00 197 LYS A CA 1
ATOM 1553 C C . LYS A 1 197 ? 14.757 -6.965 -23.847 1.00 82.00 197 LYS A C 1
ATOM 1555 O O . LYS A 1 197 ? 15.224 -6.016 -24.466 1.00 82.00 197 LYS A O 1
ATOM 1560 N N . THR A 1 198 ? 14.336 -8.069 -24.459 1.00 83.62 198 THR A N 1
ATOM 1561 C CA . THR A 1 198 ? 14.537 -8.304 -25.900 1.00 83.62 198 THR A CA 1
ATOM 1562 C C . THR A 1 198 ? 13.609 -7.468 -26.776 1.00 83.62 198 THR A C 1
ATOM 1564 O O . THR A 1 198 ? 14.024 -6.997 -27.838 1.00 83.62 198 THR A O 1
ATOM 1567 N N . VAL A 1 199 ? 12.361 -7.276 -26.342 1.00 81.75 199 VAL A N 1
ATOM 1568 C CA . VAL A 1 199 ? 11.334 -6.576 -27.123 1.00 81.75 199 VAL A CA 1
ATOM 1569 C C . VAL A 1 199 ? 11.372 -5.067 -26.877 1.00 81.75 199 VAL A C 1
ATOM 1571 O O . VAL A 1 199 ? 11.276 -4.304 -27.836 1.00 81.75 199 VAL A O 1
ATOM 1574 N N . SER A 1 200 ? 11.560 -4.616 -25.630 1.00 76.06 200 SER A N 1
ATOM 1575 C CA . SER A 1 200 ? 11.475 -3.184 -25.280 1.00 76.06 200 SER A CA 1
ATOM 1576 C C . SER A 1 200 ? 12.466 -2.303 -26.048 1.00 76.06 200 SER A C 1
ATOM 1578 O O . SER A 1 200 ? 12.087 -1.220 -26.489 1.00 76.06 200 SER A O 1
ATOM 1580 N N . GLY A 1 201 ? 13.693 -2.782 -26.288 1.00 74.88 201 GLY A N 1
ATOM 1581 C CA . GLY A 1 201 ? 14.726 -2.041 -27.021 1.00 74.88 201 GLY A CA 1
ATOM 1582 C C . GLY A 1 201 ? 14.428 -1.821 -28.510 1.00 74.88 201 GLY A C 1
ATOM 1583 O O . GLY A 1 201 ? 15.127 -1.055 -29.165 1.00 74.88 201 GLY A O 1
ATOM 1584 N N . ARG A 1 202 ? 13.400 -2.483 -29.059 1.00 81.69 202 ARG A N 1
ATOM 1585 C CA . ARG A 1 202 ? 12.997 -2.387 -30.476 1.00 81.69 202 ARG A CA 1
ATOM 1586 C C . ARG A 1 202 ? 11.737 -1.547 -30.688 1.00 81.69 202 ARG A C 1
ATOM 1588 O O . ARG A 1 202 ? 11.304 -1.378 -31.825 1.00 81.69 202 ARG A O 1
ATOM 1595 N N . LEU A 1 203 ? 11.127 -1.065 -29.608 1.00 84.25 203 LEU A N 1
ATOM 1596 C CA . LEU A 1 203 ? 9.872 -0.323 -29.630 1.00 84.25 203 LEU A CA 1
ATOM 1597 C C . LEU A 1 203 ? 10.126 1.177 -29.468 1.00 84.25 203 LEU A C 1
ATOM 1599 O O . LEU A 1 203 ? 11.041 1.595 -28.758 1.00 84.25 203 LEU A O 1
ATOM 1603 N N . ASN A 1 204 ? 9.281 2.001 -30.092 1.00 83.56 204 ASN A N 1
ATOM 1604 C CA . ASN A 1 204 ? 9.267 3.433 -29.788 1.00 83.56 204 ASN A CA 1
ATOM 1605 C C . ASN A 1 204 ? 8.734 3.685 -28.364 1.00 83.56 204 ASN A C 1
ATOM 1607 O O . ASN A 1 204 ? 8.162 2.786 -27.753 1.00 83.56 204 ASN A O 1
ATOM 1611 N N . ALA A 1 205 ? 8.884 4.907 -27.843 1.00 78.75 205 ALA A N 1
ATOM 1612 C CA . ALA A 1 205 ? 8.523 5.236 -26.459 1.00 78.75 205 ALA A CA 1
ATOM 1613 C C . ALA A 1 205 ? 7.088 4.815 -26.078 1.00 78.75 205 ALA A C 1
ATOM 1615 O O . ALA A 1 205 ? 6.889 4.138 -25.073 1.00 78.75 205 ALA A O 1
ATOM 1616 N N . GLN A 1 206 ? 6.097 5.128 -26.920 1.00 77.88 206 GLN A N 1
ATOM 1617 C CA . GLN A 1 206 ? 4.693 4.803 -26.652 1.00 77.88 206 GLN A CA 1
ATOM 1618 C C . GLN A 1 206 ? 4.422 3.292 -26.711 1.00 77.88 206 GLN A C 1
ATOM 1620 O O . GLN A 1 206 ? 3.706 2.736 -25.877 1.00 77.88 206 GLN A O 1
ATOM 1625 N N . GLN A 1 207 ? 4.988 2.607 -27.706 1.00 81.00 207 GLN A N 1
ATOM 1626 C CA . GLN A 1 207 ? 4.862 1.157 -27.841 1.00 81.00 207 GLN A CA 1
ATOM 1627 C C . GLN A 1 207 ? 5.548 0.430 -26.685 1.00 81.00 207 GLN A C 1
ATOM 1629 O O . GLN A 1 207 ? 5.017 -0.559 -26.182 1.00 81.00 207 GLN A O 1
ATOM 1634 N N . ARG A 1 208 ? 6.713 0.928 -26.262 1.00 81.00 208 ARG A N 1
ATOM 1635 C CA . ARG A 1 208 ? 7.493 0.399 -25.149 1.00 81.00 208 ARG A CA 1
ATOM 1636 C C . ARG A 1 208 ? 6.717 0.528 -23.848 1.00 81.00 208 ARG A C 1
ATOM 1638 O O . ARG A 1 208 ? 6.564 -0.473 -23.157 1.00 81.00 208 ARG A O 1
ATOM 1645 N N . GLU A 1 209 ? 6.154 1.701 -23.570 1.00 80.81 209 GLU A N 1
ATOM 1646 C CA . GLU A 1 209 ? 5.276 1.924 -22.421 1.00 80.81 209 GLU A CA 1
ATOM 1647 C C . GLU A 1 209 ? 4.108 0.935 -22.401 1.00 80.81 209 GLU A C 1
ATOM 1649 O O . GLU A 1 209 ? 3.936 0.185 -21.437 1.00 80.81 209 GLU A O 1
ATOM 1654 N N . HIS A 1 210 ? 3.362 0.846 -23.505 1.00 78.50 210 HIS A N 1
ATOM 1655 C CA . HIS A 1 210 ? 2.235 -0.075 -23.613 1.00 78.50 210 HIS A CA 1
ATOM 1656 C C . HIS A 1 210 ? 2.650 -1.538 -23.394 1.00 78.50 210 HIS A C 1
ATOM 1658 O O . HIS A 1 210 ? 1.996 -2.277 -22.655 1.00 78.50 210 HIS A O 1
ATOM 1664 N N . PHE A 1 211 ? 3.742 -1.963 -24.029 1.00 82.44 211 PHE A N 1
ATOM 1665 C CA . PHE A 1 211 ? 4.258 -3.323 -23.936 1.00 82.44 211 PHE A CA 1
ATOM 1666 C C . PHE A 1 211 ? 4.694 -3.678 -22.511 1.00 82.44 211 PHE A C 1
ATOM 1668 O O . PHE A 1 211 ? 4.330 -4.738 -21.997 1.00 82.44 211 PHE A O 1
ATOM 1675 N N . ILE A 1 212 ? 5.427 -2.780 -21.858 1.00 79.62 212 ILE A N 1
ATOM 1676 C CA . ILE A 1 212 ? 5.914 -2.945 -20.490 1.00 79.62 212 ILE A CA 1
ATOM 1677 C C . ILE A 1 212 ? 4.740 -3.086 -19.515 1.00 79.62 212 ILE A C 1
ATOM 1679 O O . ILE A 1 212 ? 4.684 -4.050 -18.749 1.00 79.62 212 ILE A O 1
ATOM 1683 N N . VAL A 1 213 ? 3.767 -2.174 -19.577 1.00 77.25 213 VAL A N 1
ATOM 1684 C CA . VAL A 1 213 ? 2.605 -2.182 -18.675 1.00 77.25 213 VAL A CA 1
ATOM 1685 C C . VAL A 1 213 ? 1.755 -3.428 -18.912 1.00 77.25 213 VAL A C 1
ATOM 1687 O O . VAL A 1 213 ? 1.386 -4.120 -17.963 1.00 77.25 213 VAL A O 1
ATOM 1690 N N . LYS A 1 214 ? 1.489 -3.782 -20.176 1.00 78.88 214 LYS A N 1
ATOM 1691 C CA . LYS A 1 214 ? 0.749 -5.004 -20.522 1.00 78.88 214 LYS A CA 1
ATOM 1692 C C . LYS A 1 214 ? 1.456 -6.260 -20.012 1.00 78.88 214 LYS A C 1
ATOM 1694 O O . LYS A 1 214 ? 0.788 -7.181 -19.535 1.00 78.88 214 LYS A O 1
ATOM 1699 N N . THR A 1 215 ? 2.783 -6.302 -20.092 1.00 78.00 215 THR A N 1
ATOM 1700 C CA . THR A 1 215 ? 3.588 -7.421 -19.589 1.00 78.00 215 THR A CA 1
ATOM 1701 C C . THR A 1 215 ? 3.515 -7.510 -18.068 1.00 78.00 215 THR A C 1
ATOM 1703 O O . THR A 1 215 ? 3.258 -8.593 -17.546 1.00 78.00 215 THR A O 1
ATOM 1706 N N . PHE A 1 216 ? 3.619 -6.378 -17.363 1.00 76.12 216 PHE A N 1
ATOM 1707 C CA . PHE A 1 216 ? 3.438 -6.318 -15.910 1.00 76.12 216 PHE A CA 1
ATOM 1708 C C . PHE A 1 216 ? 2.070 -6.877 -15.493 1.00 76.12 216 PHE A C 1
ATOM 1710 O O . PHE A 1 216 ? 1.983 -7.775 -14.656 1.00 76.12 216 PHE A O 1
ATOM 1717 N N . LEU A 1 217 ? 0.990 -6.407 -16.130 1.00 73.50 217 LEU A N 1
ATOM 1718 C CA . LEU A 1 217 ? -0.359 -6.908 -15.855 1.00 73.50 217 LEU A CA 1
ATOM 1719 C C . LEU A 1 217 ? -0.518 -8.383 -16.193 1.00 73.50 217 LEU A C 1
ATOM 1721 O O . LEU A 1 217 ? -1.257 -9.082 -15.514 1.00 73.50 217 LEU A O 1
ATOM 1725 N N . SER A 1 218 ? 0.143 -8.869 -17.240 1.00 73.44 218 SER A N 1
ATOM 1726 C CA . SER A 1 218 ? 0.081 -10.284 -17.608 1.00 73.44 218 SER A CA 1
ATOM 1727 C C . SER A 1 218 ? 0.823 -11.160 -16.597 1.00 73.44 218 SER A C 1
ATOM 1729 O O . SER A 1 218 ? 0.319 -12.224 -16.253 1.00 73.44 218 SER A O 1
ATOM 1731 N N . GLY A 1 219 ? 1.933 -10.673 -16.031 1.00 69.69 219 GLY A N 1
ATOM 1732 C CA . GLY A 1 219 ? 2.583 -11.296 -14.875 1.00 69.69 219 GLY A CA 1
ATOM 1733 C C . GLY A 1 219 ? 1.646 -11.386 -13.668 1.00 69.69 219 GLY A C 1
ATOM 1734 O O . GLY A 1 219 ? 1.583 -12.425 -13.013 1.00 69.69 219 GLY A O 1
ATOM 1735 N N . LEU A 1 220 ? 0.833 -10.348 -13.438 1.00 66.38 220 LEU A N 1
ATOM 1736 C CA . LEU A 1 220 ? -0.233 -10.396 -12.438 1.00 66.38 220 LEU A CA 1
ATOM 1737 C C . LEU A 1 220 ? -1.385 -11.336 -12.836 1.00 66.38 220 LEU A C 1
ATOM 1739 O O . LEU A 1 220 ? -1.931 -11.987 -11.966 1.00 66.38 220 LEU A O 1
ATOM 1743 N N . LYS A 1 221 ? -1.764 -11.489 -14.111 1.00 59.97 221 LYS A N 1
ATOM 1744 C CA . LYS A 1 221 ? -2.891 -12.360 -14.534 1.00 59.97 221 LYS A CA 1
ATOM 1745 C C . LYS A 1 221 ? -2.707 -13.851 -14.244 1.00 59.97 221 LYS A C 1
ATOM 1747 O O . LYS A 1 221 ? -3.701 -14.577 -14.237 1.00 59.97 221 LYS A O 1
ATOM 1752 N N . ASN A 1 222 ? -1.490 -14.312 -13.956 1.00 56.53 222 ASN A N 1
ATOM 1753 C CA . ASN A 1 222 ? -1.278 -15.660 -13.414 1.00 56.53 222 ASN A CA 1
ATOM 1754 C C . ASN A 1 222 ? -2.017 -15.873 -12.068 1.00 56.53 222 ASN A C 1
ATOM 1756 O O . ASN A 1 222 ? -2.264 -17.010 -11.664 1.00 56.53 222 ASN A O 1
ATOM 1760 N N . LEU A 1 223 ? -2.480 -14.789 -11.434 1.00 58.78 223 LEU A N 1
ATOM 1761 C CA . LEU A 1 223 ? -3.512 -14.740 -10.401 1.00 58.78 223 LEU A CA 1
ATOM 1762 C C . LEU A 1 223 ? -4.892 -15.189 -10.939 1.00 58.78 223 LEU A C 1
ATOM 1764 O O . LEU A 1 223 ? -5.795 -14.376 -11.159 1.00 58.78 223 LEU A O 1
ATOM 1768 N N . LYS A 1 224 ? -5.110 -16.493 -11.142 1.00 57.78 224 LYS A N 1
ATOM 1769 C CA . LYS A 1 224 ? -6.454 -17.017 -11.467 1.00 57.78 224 LYS A CA 1
ATOM 1770 C C . LYS A 1 224 ? -7.472 -16.600 -10.388 1.00 57.78 224 LYS A C 1
ATOM 1772 O O . LYS A 1 224 ? -7.243 -16.839 -9.205 1.00 57.78 224 LYS A O 1
ATOM 1777 N N . GLY A 1 225 ? -8.609 -16.027 -10.799 1.00 59.91 225 GLY A N 1
ATOM 1778 C CA . GLY A 1 225 ? -9.706 -15.625 -9.899 1.00 59.91 225 GLY A CA 1
ATOM 1779 C C . GLY A 1 225 ? -9.639 -14.187 -9.369 1.00 59.91 225 GLY A C 1
ATOM 1780 O O . GLY A 1 225 ? -10.342 -13.862 -8.415 1.00 59.91 225 GLY A O 1
ATOM 1781 N N . TYR A 1 226 ? -8.807 -13.337 -9.974 1.00 74.88 226 TYR A N 1
ATOM 1782 C CA . TYR A 1 226 ? -8.617 -11.949 -9.564 1.00 74.88 226 TYR A CA 1
ATOM 1783 C C . TYR A 1 226 ? -9.108 -10.941 -10.588 1.00 74.88 226 TYR A C 1
ATOM 1785 O O . TYR A 1 226 ? -9.124 -11.185 -11.793 1.00 74.88 226 TYR A O 1
ATOM 1793 N N . HIS A 1 227 ? -9.453 -9.768 -10.074 1.00 82.75 227 HIS A N 1
ATOM 1794 C CA . HIS A 1 227 ? -9.818 -8.598 -10.843 1.00 82.75 227 HIS A CA 1
ATOM 1795 C C . HIS A 1 227 ? -8.801 -7.494 -10.590 1.00 82.75 227 HIS A C 1
ATOM 1797 O O . HIS A 1 227 ? -8.420 -7.246 -9.442 1.00 82.75 227 HIS A O 1
ATOM 1803 N N . SER A 1 228 ? -8.392 -6.815 -11.659 1.00 85.31 228 SER A N 1
ATOM 1804 C CA . SER A 1 228 ? -7.465 -5.692 -11.584 1.00 85.31 228 SER A CA 1
ATOM 1805 C C . SER A 1 228 ? -8.022 -4.456 -12.266 1.00 85.31 228 SER A C 1
ATOM 1807 O O . SER A 1 228 ? -8.721 -4.579 -13.271 1.00 85.31 228 SER A O 1
ATOM 1809 N N . ILE A 1 229 ? -7.667 -3.282 -11.751 1.00 87.25 229 ILE A N 1
ATOM 1810 C CA . ILE A 1 229 ? -7.935 -1.990 -12.393 1.00 87.25 229 ILE A CA 1
ATOM 1811 C C . ILE A 1 229 ? -6.624 -1.232 -12.489 1.00 87.25 229 ILE A C 1
ATOM 1813 O O . ILE A 1 229 ? -5.835 -1.245 -11.544 1.00 87.25 229 ILE A O 1
ATOM 1817 N N . VAL A 1 230 ? -6.400 -0.575 -13.623 1.00 86.44 230 VAL A N 1
ATOM 1818 C CA . VAL A 1 230 ? -5.164 0.157 -13.897 1.00 86.44 230 VAL A CA 1
ATOM 1819 C C . VAL A 1 230 ? -5.468 1.617 -14.145 1.00 86.44 230 VAL A C 1
ATOM 1821 O O . VAL A 1 230 ? -6.304 1.963 -14.979 1.00 86.44 230 VAL A O 1
ATOM 1824 N N . LEU A 1 231 ? -4.743 2.466 -13.435 1.00 87.25 231 LEU A N 1
ATOM 1825 C CA . LEU A 1 231 ? -4.743 3.909 -13.584 1.00 87.25 231 LEU A CA 1
ATOM 1826 C C . LEU A 1 231 ? -3.318 4.371 -13.872 1.00 87.25 231 LEU A C 1
ATOM 1828 O O . LEU A 1 231 ? -2.377 3.866 -13.268 1.00 87.25 231 LEU A O 1
ATOM 1832 N N . SER A 1 232 ? -3.175 5.388 -14.712 1.00 85.56 232 SER A N 1
ATOM 1833 C CA . SER A 1 232 ? -1.966 6.209 -14.781 1.00 85.56 232 SER A CA 1
ATOM 1834 C C . SER A 1 232 ? -2.226 7.607 -14.229 1.00 85.56 232 SER A C 1
ATOM 1836 O O . SER A 1 232 ? -3.297 8.170 -14.459 1.00 85.56 232 SER A O 1
ATOM 1838 N N . TYR A 1 233 ? -1.230 8.205 -13.593 1.00 84.25 233 TYR A N 1
ATOM 1839 C CA . TYR A 1 233 ? -1.244 9.607 -13.181 1.00 84.25 233 TYR A CA 1
ATOM 1840 C C . TYR A 1 233 ? 0.172 10.189 -13.246 1.00 84.25 233 TYR A C 1
ATOM 1842 O O . TYR A 1 233 ? 1.140 9.437 -13.352 1.00 84.25 233 TYR A O 1
ATOM 1850 N N . LYS A 1 234 ? 0.305 11.520 -13.219 1.00 82.69 234 LYS A N 1
ATOM 1851 C CA . LYS A 1 234 ? 1.620 12.171 -13.142 1.00 82.69 234 LYS A CA 1
ATOM 1852 C C . LYS A 1 234 ? 1.995 12.428 -11.687 1.00 82.69 234 LYS A C 1
ATOM 1854 O O . LYS A 1 234 ? 1.196 12.996 -10.948 1.00 82.69 234 LYS A O 1
ATOM 1859 N N . GLN A 1 235 ? 3.215 12.067 -11.307 1.00 80.06 235 GLN A N 1
ATOM 1860 C CA . GLN A 1 235 ? 3.790 12.355 -9.996 1.00 80.06 235 GLN A CA 1
ATOM 1861 C C . GLN A 1 235 ? 5.231 12.824 -10.177 1.00 80.06 235 GLN A C 1
ATOM 1863 O O . GLN A 1 235 ? 6.024 12.121 -10.794 1.00 80.06 235 GLN A O 1
ATOM 1868 N N . ASP A 1 236 ? 5.555 14.021 -9.683 1.00 77.62 236 ASP A N 1
ATOM 1869 C CA . ASP A 1 236 ? 6.904 14.609 -9.764 1.00 77.62 236 ASP A CA 1
ATOM 1870 C C . ASP A 1 236 ? 7.508 14.604 -11.185 1.00 77.62 236 ASP A C 1
ATOM 1872 O O . ASP A 1 236 ? 8.706 14.423 -11.385 1.00 77.62 236 ASP A O 1
ATOM 1876 N N . GLY A 1 237 ? 6.658 14.781 -12.203 1.00 79.50 237 GLY A N 1
ATOM 1877 C CA . GLY A 1 237 ? 7.053 14.761 -13.615 1.00 79.50 237 GLY A CA 1
ATOM 1878 C C . GLY A 1 237 ? 7.175 13.368 -14.246 1.00 79.50 237 GLY A C 1
ATOM 1879 O O . GLY A 1 237 ? 7.300 13.289 -15.467 1.00 79.50 237 GLY A O 1
ATOM 1880 N N . ASP A 1 238 ? 7.069 12.288 -13.467 1.00 83.12 238 ASP A N 1
ATOM 1881 C CA . ASP A 1 238 ? 7.043 10.904 -13.954 1.00 83.12 238 ASP A CA 1
ATOM 1882 C C . ASP A 1 238 ? 5.602 10.404 -14.156 1.00 83.12 238 ASP A C 1
ATOM 1884 O O . ASP A 1 238 ? 4.655 10.877 -13.519 1.00 83.12 238 ASP A O 1
ATOM 1888 N N . VAL A 1 239 ? 5.426 9.433 -15.053 1.00 86.38 239 VAL A N 1
ATOM 1889 C CA . VAL A 1 239 ? 4.170 8.688 -15.188 1.00 86.38 239 VAL A CA 1
ATOM 1890 C C . VAL A 1 239 ? 4.190 7.552 -14.175 1.00 86.38 239 VAL A C 1
ATOM 1892 O O . VAL A 1 239 ? 5.072 6.702 -14.198 1.00 86.38 239 VAL A O 1
ATOM 1895 N N . CYS A 1 240 ? 3.195 7.504 -13.299 1.00 86.50 240 CYS A N 1
ATOM 1896 C CA . CYS A 1 240 ? 3.025 6.435 -12.327 1.00 86.50 240 CYS A CA 1
ATOM 1897 C C . CYS A 1 240 ? 1.800 5.599 -12.675 1.00 86.50 240 CYS A C 1
ATOM 1899 O O . CYS A 1 240 ? 0.712 6.131 -12.903 1.00 86.50 240 CYS A O 1
ATOM 1901 N N . TYR A 1 241 ? 1.965 4.281 -12.651 1.00 87.50 241 TYR A N 1
ATOM 1902 C CA . TYR A 1 241 ? 0.872 3.326 -12.746 1.00 87.50 241 TYR A CA 1
ATOM 1903 C C . TYR A 1 241 ? 0.435 2.899 -11.346 1.00 87.50 241 TYR A C 1
ATOM 1905 O O . TYR A 1 241 ? 1.254 2.445 -10.548 1.00 87.50 241 TYR A O 1
ATOM 1913 N N . LEU A 1 242 ? -0.859 3.026 -11.059 1.00 89.19 242 LEU A N 1
ATOM 1914 C CA . LEU A 1 242 ? -1.504 2.462 -9.880 1.00 89.19 242 LEU A CA 1
ATOM 1915 C C . LEU A 1 242 ? -2.373 1.284 -10.319 1.00 89.19 242 LEU A C 1
ATOM 1917 O O . LEU A 1 242 ? -3.343 1.458 -11.059 1.00 89.19 242 LEU A O 1
ATOM 1921 N N . ILE A 1 243 ? -2.022 0.087 -9.862 1.00 88.38 243 ILE A N 1
ATOM 1922 C CA . ILE A 1 243 ? -2.718 -1.152 -10.204 1.00 88.38 243 ILE A CA 1
ATOM 1923 C C . ILE A 1 243 ? -3.396 -1.683 -8.951 1.00 88.38 243 ILE A C 1
ATOM 1925 O O . ILE A 1 243 ? -2.734 -2.130 -8.021 1.00 88.38 243 ILE A O 1
ATOM 1929 N N . PHE A 1 244 ? -4.720 -1.654 -8.933 1.00 91.12 244 PHE A N 1
ATOM 1930 C CA . PHE A 1 244 ? -5.510 -2.287 -7.887 1.00 91.12 244 PHE A CA 1
ATOM 1931 C C . PHE A 1 244 ? -5.750 -3.760 -8.225 1.00 91.12 244 PHE A C 1
ATOM 1933 O O . PHE A 1 244 ? -6.035 -4.073 -9.379 1.00 91.12 244 PHE A O 1
ATOM 1940 N N . VAL A 1 245 ? -5.672 -4.648 -7.233 1.00 88.00 245 VAL A N 1
ATOM 1941 C CA . VAL A 1 245 ? -5.898 -6.094 -7.363 1.00 88.00 245 VAL A CA 1
ATOM 1942 C C . VAL A 1 245 ? -6.754 -6.597 -6.201 1.00 88.00 245 VAL A C 1
ATOM 1944 O O . VAL A 1 245 ? -6.444 -6.358 -5.035 1.00 88.00 245 VAL A O 1
ATOM 1947 N N . THR A 1 246 ? -7.816 -7.339 -6.519 1.00 87.50 246 THR A N 1
ATOM 1948 C CA . THR A 1 246 ? -8.685 -7.999 -5.533 1.00 87.50 246 THR A CA 1
ATOM 1949 C C . THR A 1 246 ? -9.253 -9.306 -6.075 1.00 87.50 246 THR A C 1
ATOM 1951 O O . THR A 1 246 ? -9.472 -9.454 -7.276 1.00 87.50 246 THR A O 1
ATOM 1954 N N . ARG A 1 247 ? -9.548 -10.253 -5.184 1.00 85.38 247 ARG A N 1
ATOM 1955 C CA . ARG A 1 247 ? -10.290 -11.485 -5.508 1.00 85.38 247 ARG A CA 1
ATOM 1956 C C . ARG A 1 247 ? -11.812 -11.330 -5.408 1.00 85.38 247 ARG A C 1
ATOM 1958 O O . ARG A 1 247 ? -12.550 -12.269 -5.688 1.00 85.38 247 ARG A O 1
ATOM 1965 N N . TYR A 1 248 ? -12.297 -10.176 -4.947 1.00 86.88 248 TYR A N 1
ATOM 1966 C CA . TYR A 1 248 ? -13.708 -9.970 -4.631 1.00 86.88 248 TYR A CA 1
ATOM 1967 C C . TYR A 1 248 ? -14.375 -9.062 -5.668 1.00 86.88 248 TYR A C 1
ATOM 1969 O O . TYR A 1 248 ? -14.138 -7.854 -5.697 1.00 86.88 248 TYR A O 1
ATOM 1977 N N . VAL A 1 249 ? -15.286 -9.625 -6.469 1.00 88.88 249 VAL A N 1
ATOM 1978 C CA . VAL A 1 249 ? -16.079 -8.878 -7.469 1.00 88.88 249 VAL A CA 1
ATOM 1979 C C . VAL A 1 249 ? -16.754 -7.623 -6.885 1.00 88.88 249 VAL A C 1
ATOM 1981 O O . VAL A 1 249 ? -16.674 -6.575 -7.529 1.00 88.88 249 VAL A O 1
ATOM 1984 N N . PRO A 1 250 ? -17.384 -7.648 -5.687 1.00 91.38 250 PRO A N 1
ATOM 1985 C CA . PRO A 1 250 ? -18.000 -6.440 -5.129 1.00 91.38 250 PRO A CA 1
ATOM 1986 C C . PRO A 1 250 ? -16.994 -5.310 -4.886 1.00 91.38 250 PRO A C 1
ATOM 1988 O O . PRO A 1 250 ? -17.290 -4.149 -5.153 1.00 91.38 250 PRO A O 1
ATOM 1991 N N . ARG A 1 251 ? -15.779 -5.649 -4.444 1.00 91.94 251 ARG A N 1
ATOM 1992 C CA . ARG A 1 251 ? -14.708 -4.677 -4.188 1.00 91.94 251 ARG A CA 1
ATOM 1993 C C . ARG A 1 251 ? -14.132 -4.105 -5.471 1.00 91.94 251 ARG A C 1
ATOM 1995 O O . ARG A 1 251 ? -13.875 -2.909 -5.549 1.00 91.94 251 ARG A O 1
ATOM 2002 N N . TYR A 1 252 ? -14.002 -4.948 -6.493 1.00 91.56 252 TYR A N 1
ATOM 2003 C CA . TYR A 1 252 ? -13.662 -4.511 -7.841 1.00 91.56 252 TYR A CA 1
ATOM 2004 C C . TYR A 1 252 ? -14.679 -3.491 -8.368 1.00 91.56 252 TYR A C 1
ATOM 2006 O O . TYR A 1 252 ? -14.284 -2.415 -8.806 1.00 91.56 252 TYR A O 1
ATOM 2014 N N . ARG A 1 253 ? -15.984 -3.786 -8.268 1.00 92.06 253 ARG A N 1
ATOM 2015 C CA . ARG A 1 253 ? -17.052 -2.865 -8.698 1.00 92.06 253 ARG A CA 1
ATOM 2016 C C . ARG A 1 253 ? -16.992 -1.537 -7.949 1.00 92.06 253 ARG A C 1
ATOM 2018 O O . ARG A 1 253 ? -16.965 -0.494 -8.594 1.00 92.06 253 ARG A O 1
ATOM 2025 N N . PHE A 1 254 ? -16.868 -1.586 -6.623 1.00 93.81 254 PHE A N 1
ATOM 2026 C CA . PHE A 1 254 ? -16.719 -0.380 -5.813 1.00 93.81 254 PHE A CA 1
ATOM 2027 C C . PHE A 1 254 ? -15.497 0.447 -6.230 1.00 93.81 254 PHE A C 1
ATOM 2029 O O . PHE A 1 254 ? -15.592 1.665 -6.345 1.00 93.81 254 PHE A O 1
ATOM 2036 N N . MET A 1 255 ? -14.352 -0.190 -6.497 1.00 93.81 255 MET A N 1
ATOM 2037 C CA . MET A 1 255 ? -13.176 0.532 -6.980 1.00 93.81 255 MET A CA 1
ATOM 2038 C C . MET A 1 255 ? -13.450 1.233 -8.318 1.00 93.81 255 MET A C 1
ATOM 2040 O O . MET A 1 255 ? -13.076 2.395 -8.473 1.00 93.81 255 MET A O 1
ATOM 2044 N N . LYS A 1 256 ? -14.146 0.582 -9.264 1.00 91.12 256 LYS A N 1
ATOM 2045 C CA . LYS A 1 256 ? -14.534 1.239 -10.527 1.00 91.12 256 LYS A CA 1
ATOM 2046 C C . LYS A 1 256 ? -15.403 2.467 -10.270 1.00 91.12 256 LYS A C 1
ATOM 2048 O O . LYS A 1 256 ? -15.140 3.529 -10.826 1.00 91.12 256 LYS A O 1
ATOM 2053 N N . GLU A 1 257 ? -16.410 2.334 -9.412 1.00 91.69 257 GLU A N 1
ATOM 2054 C CA . GLU A 1 257 ? -17.303 3.436 -9.038 1.00 91.69 257 GLU A CA 1
ATOM 2055 C C . GLU A 1 257 ? -16.541 4.579 -8.358 1.00 91.69 257 GLU A C 1
ATOM 2057 O O . GLU A 1 257 ? -16.749 5.746 -8.691 1.00 91.69 257 GLU A O 1
ATOM 2062 N N . LEU A 1 258 ? -15.618 4.258 -7.445 1.00 90.94 258 LEU A N 1
ATOM 2063 C CA . LEU A 1 258 ? -14.761 5.227 -6.768 1.00 90.94 258 LEU A CA 1
ATOM 2064 C C . LEU A 1 258 ? -13.906 6.011 -7.769 1.00 90.94 258 LEU A C 1
ATOM 2066 O O . LEU A 1 258 ? -13.800 7.233 -7.654 1.00 90.94 258 LEU A O 1
ATOM 2070 N N . MET A 1 259 ? -13.314 5.322 -8.746 1.00 86.25 259 MET A N 1
ATOM 2071 C CA . MET A 1 259 ? -12.512 5.953 -9.792 1.00 86.25 259 MET A CA 1
ATOM 2072 C C . MET A 1 259 ? -13.358 6.882 -10.660 1.00 86.25 259 MET A C 1
ATOM 2074 O O . MET A 1 259 ? -13.004 8.051 -10.795 1.00 86.25 259 MET A O 1
ATOM 2078 N N . ILE A 1 260 ? -14.513 6.410 -11.145 1.00 86.56 260 ILE A N 1
AT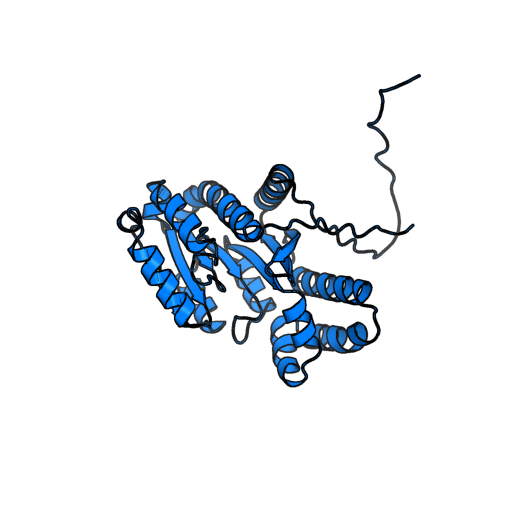OM 2079 C CA . ILE A 1 260 ? -15.455 7.219 -11.936 1.00 86.56 260 ILE A CA 1
ATOM 2080 C C . ILE A 1 260 ? -15.882 8.465 -11.154 1.00 86.56 260 ILE A C 1
ATOM 2082 O O . ILE A 1 260 ? -15.831 9.575 -11.678 1.00 86.56 260 ILE A O 1
ATOM 2086 N N . LYS A 1 261 ? -16.247 8.307 -9.876 1.00 86.12 261 LYS A N 1
ATOM 2087 C CA . LYS A 1 261 ? -16.671 9.415 -9.010 1.00 86.12 261 LYS A CA 1
ATOM 2088 C C . LYS A 1 261 ? -15.577 10.464 -8.810 1.00 86.12 261 LYS A C 1
ATOM 2090 O O . LYS A 1 261 ? -15.885 11.643 -8.671 1.00 86.12 261 LYS A O 1
ATOM 2095 N N . LYS A 1 262 ? -14.309 10.049 -8.776 1.00 81.88 262 LYS A N 1
ATOM 2096 C CA . LYS A 1 262 ? -13.157 10.959 -8.692 1.00 81.88 262 LYS A CA 1
ATOM 2097 C C . LYS A 1 262 ? -12.715 11.503 -10.058 1.00 81.88 262 LYS A C 1
ATOM 2099 O O . LYS A 1 262 ? -11.721 12.215 -10.128 1.00 81.88 262 LYS A O 1
ATOM 2104 N N . GLY A 1 263 ? -13.446 11.187 -11.128 1.00 79.38 263 GLY A N 1
ATOM 2105 C CA . GLY A 1 263 ? -13.144 11.615 -12.491 1.00 79.38 263 GLY A CA 1
ATOM 2106 C C . GLY A 1 263 ? -12.025 10.818 -13.158 1.00 79.38 263 GLY A C 1
ATOM 2107 O O . GLY A 1 263 ? -11.656 11.132 -14.282 1.00 79.38 263 GLY A O 1
ATOM 2108 N N . TYR A 1 264 ? -11.495 9.779 -12.513 1.00 79.94 264 TYR A N 1
ATOM 2109 C CA . TYR A 1 264 ? -10.403 8.978 -13.049 1.00 79.94 264 TYR A CA 1
ATOM 2110 C C . TYR A 1 264 ? -10.901 7.960 -14.076 1.00 79.94 264 TYR A C 1
ATOM 2112 O O . TYR A 1 264 ? -11.932 7.314 -13.884 1.00 79.94 264 TYR A O 1
ATOM 2120 N N . SER A 1 265 ? -10.143 7.776 -15.158 1.00 70.69 265 SER A N 1
ATOM 2121 C CA . SER A 1 265 ? -10.450 6.778 -16.189 1.00 70.69 265 SER A CA 1
ATOM 2122 C C . SER A 1 265 ? -9.476 5.605 -16.109 1.00 70.69 265 SER A C 1
ATOM 2124 O O . SER A 1 265 ? -8.271 5.793 -15.952 1.00 70.69 265 SER A O 1
ATOM 2126 N N . GLU A 1 266 ? -10.010 4.389 -16.217 1.00 72.44 266 GLU A N 1
ATOM 2127 C CA . GLU A 1 266 ? -9.214 3.165 -16.310 1.00 72.44 266 GLU A CA 1
ATOM 2128 C C . GLU A 1 266 ? -8.467 3.116 -17.650 1.00 72.44 266 GLU A C 1
ATOM 2130 O O . GLU A 1 266 ? -9.022 3.442 -18.703 1.00 72.44 266 GLU A O 1
ATOM 2135 N N . ILE A 1 267 ? -7.223 2.640 -17.620 1.00 68.31 267 ILE A N 1
ATOM 2136 C CA . ILE A 1 267 ? -6.535 2.218 -18.835 1.00 68.31 267 ILE A CA 1
ATOM 2137 C C . ILE A 1 267 ? -7.101 0.862 -19.239 1.00 68.31 267 ILE A C 1
ATOM 2139 O O . ILE A 1 267 ? -6.786 -0.173 -18.648 1.00 68.31 267 ILE A O 1
ATOM 2143 N N . VAL A 1 268 ? -7.912 0.859 -20.293 1.00 62.47 268 VAL A N 1
ATOM 2144 C CA . VAL A 1 268 ? -8.377 -0.381 -20.911 1.00 62.47 268 VAL A CA 1
ATOM 2145 C C . VAL A 1 268 ? -7.235 -0.967 -21.739 1.00 62.47 268 VAL A C 1
ATOM 2147 O O . VAL A 1 268 ? -7.006 -0.572 -22.881 1.00 62.47 268 VAL A O 1
ATOM 2150 N N . ILE A 1 269 ? -6.506 -1.924 -21.166 1.00 54.75 269 ILE A N 1
ATOM 2151 C CA . ILE A 1 269 ? -5.531 -2.723 -21.916 1.00 54.75 269 ILE A CA 1
ATOM 2152 C C . ILE A 1 269 ? -6.283 -3.891 -22.552 1.00 54.75 269 ILE A C 1
ATOM 2154 O O . ILE A 1 269 ? -6.479 -4.938 -21.933 1.00 54.75 269 ILE A O 1
ATOM 2158 N N . SER A 1 270 ? -6.760 -3.691 -23.783 1.00 43.47 270 SER A N 1
ATOM 2159 C CA . SER A 1 270 ? -7.417 -4.743 -24.554 1.00 43.47 270 SER A CA 1
ATOM 2160 C C . SER A 1 270 ? -6.436 -5.887 -24.838 1.00 43.47 270 SER A C 1
ATOM 2162 O O . SER A 1 270 ? -5.352 -5.708 -25.398 1.00 43.47 270 SER A O 1
ATOM 2164 N N . ASN A 1 271 ? -6.821 -7.102 -24.447 1.00 36.72 271 ASN A N 1
ATOM 2165 C CA . ASN A 1 271 ? -6.146 -8.311 -24.900 1.00 36.72 271 ASN A CA 1
ATOM 2166 C C . ASN A 1 271 ? -6.778 -8.680 -26.237 1.00 36.72 271 ASN A C 1
ATOM 2168 O O . ASN A 1 271 ? -7.851 -9.272 -26.259 1.00 36.72 271 ASN A O 1
ATOM 2172 N N . HIS A 1 272 ? -6.158 -8.318 -27.355 1.00 31.00 272 HIS A N 1
ATOM 2173 C CA . HIS A 1 272 ? -6.489 -9.016 -28.588 1.00 31.00 272 HIS A CA 1
ATOM 2174 C C . HIS A 1 272 ? -5.813 -10.383 -28.558 1.00 31.00 272 HIS A C 1
ATOM 2176 O O . HIS A 1 272 ? -4.655 -10.491 -28.939 1.00 31.00 272 HIS A O 1
ATOM 2182 N N . GLU A 1 273 ? -6.548 -11.400 -28.106 1.00 29.23 273 GLU A N 1
ATOM 2183 C CA . GLU A 1 273 ? -6.366 -12.781 -28.555 1.00 29.23 273 GLU A CA 1
ATOM 2184 C C . GLU A 1 273 ? -7.741 -13.412 -28.845 1.00 29.23 273 GLU A C 1
ATOM 2186 O O . GLU A 1 273 ? -8.605 -13.499 -27.977 1.00 29.23 273 GLU A O 1
ATOM 2191 N N . SER A 1 274 ? -7.894 -13.806 -30.117 1.00 29.11 274 SER A N 1
ATOM 2192 C CA . SER A 1 274 ? -8.920 -14.640 -30.774 1.00 29.11 274 SER A CA 1
ATOM 2193 C C . SER A 1 274 ? -10.391 -14.180 -30.849 1.00 29.11 274 SER A C 1
ATOM 2195 O O . SER A 1 274 ? -11.117 -14.168 -29.870 1.00 29.11 274 SER A O 1
ATOM 2197 N N . GLY A 1 275 ? -10.834 -13.921 -32.089 1.00 28.69 275 GLY A N 1
ATOM 2198 C CA . GLY A 1 275 ? -11.816 -14.778 -32.773 1.00 28.69 275 GLY A CA 1
ATOM 2199 C C . GLY A 1 275 ? -13.272 -14.804 -32.286 1.00 28.69 275 GLY A C 1
ATOM 2200 O O . GLY A 1 275 ? -13.598 -15.529 -31.363 1.00 28.69 275 GLY A O 1
ATOM 2201 N N . GLN A 1 276 ? -14.127 -14.160 -33.090 1.00 27.56 276 GLN A N 1
ATOM 2202 C CA . GLN A 1 276 ? -15.578 -14.352 -33.263 1.00 27.56 276 GLN A CA 1
ATOM 2203 C C . GLN A 1 276 ? -16.566 -13.875 -32.178 1.00 27.56 276 GLN A C 1
ATOM 2205 O O . GLN A 1 276 ? -16.574 -14.348 -31.049 1.00 27.56 276 GLN A O 1
ATOM 2210 N N . THR A 1 277 ? -17.506 -13.047 -32.677 1.00 29.84 277 THR A N 1
ATOM 2211 C CA . THR A 1 277 ? -18.891 -12.776 -32.219 1.00 29.84 277 THR A CA 1
ATOM 2212 C C . THR A 1 277 ? -19.044 -12.123 -30.832 1.00 29.84 277 THR A C 1
ATOM 2214 O O . THR A 1 277 ? -18.454 -12.549 -29.860 1.00 29.84 277 THR A O 1
ATOM 2217 N N . GLU A 1 278 ? -19.815 -11.057 -30.622 1.00 27.42 278 GLU A N 1
ATOM 2218 C CA . GLU A 1 278 ? -20.989 -10.586 -31.346 1.00 27.42 278 GLU A CA 1
ATOM 2219 C C . GLU A 1 278 ? -21.332 -9.139 -30.943 1.00 27.42 278 GLU A C 1
ATOM 2221 O O . GLU A 1 278 ? -20.822 -8.586 -29.970 1.00 27.42 278 GLU A O 1
ATOM 2226 N N . LYS A 1 279 ? -22.200 -8.541 -31.757 1.00 36.22 279 LYS A N 1
ATOM 2227 C CA . LYS A 1 279 ? -22.810 -7.212 -31.655 1.00 36.22 279 LYS A CA 1
ATOM 2228 C C . LYS A 1 279 ? -23.494 -6.966 -30.297 1.00 36.22 279 LYS A C 1
ATOM 2230 O O . LYS A 1 279 ? -23.984 -7.918 -29.703 1.00 36.22 279 LYS A O 1
ATOM 2235 N N . ASN A 1 280 ? -23.581 -5.680 -29.915 1.00 29.25 280 ASN A N 1
ATOM 2236 C CA . ASN A 1 280 ? -24.444 -4.998 -28.912 1.00 29.25 280 ASN A CA 1
ATOM 2237 C C . ASN A 1 280 ? -23.547 -4.106 -28.021 1.00 29.25 280 ASN A C 1
ATOM 2239 O O . ASN A 1 280 ? -22.718 -4.611 -27.281 1.00 29.25 280 ASN A O 1
ATOM 2243 N N . ASN A 1 281 ? -23.544 -2.772 -28.084 1.00 29.06 281 ASN A N 1
ATOM 2244 C CA . ASN A 1 281 ? -24.672 -1.847 -28.102 1.00 29.06 281 ASN A CA 1
ATOM 2245 C C . ASN A 1 281 ? -24.349 -0.576 -28.906 1.00 29.06 281 ASN A C 1
ATOM 2247 O O . ASN A 1 281 ? -23.410 0.156 -28.596 1.00 29.06 281 ASN A O 1
ATOM 2251 N N . VAL A 1 282 ? -25.200 -0.297 -29.891 1.00 31.16 282 VAL A N 1
ATOM 2252 C CA . VAL A 1 282 ? -25.536 1.055 -30.349 1.00 31.16 282 VAL A CA 1
ATOM 2253 C C . VAL A 1 282 ? -26.801 1.454 -29.587 1.00 31.16 282 VAL A C 1
ATOM 2255 O O . VAL A 1 282 ? -27.690 0.617 -29.474 1.00 31.16 282 VAL A O 1
ATOM 2258 N N . LEU A 1 283 ? -26.848 2.709 -29.117 1.00 27.67 283 LEU A N 1
ATOM 2259 C CA . LEU A 1 283 ? -27.965 3.485 -28.531 1.00 27.67 283 LEU A CA 1
ATOM 2260 C C . LEU A 1 283 ? -27.644 3.967 -27.112 1.00 27.67 283 LEU A C 1
ATOM 2262 O O . LEU A 1 283 ? -27.846 3.237 -26.154 1.00 27.67 283 LEU A O 1
ATOM 2266 N N . VAL A 1 284 ? -27.144 5.203 -26.994 1.00 29.27 284 VAL A N 1
ATOM 2267 C CA . VAL A 1 284 ? -27.912 6.360 -26.488 1.00 29.27 284 VAL A CA 1
ATOM 2268 C C . VAL A 1 284 ? -27.197 7.626 -26.976 1.00 29.27 284 VAL A C 1
ATOM 2270 O O . VAL A 1 284 ? -26.242 8.077 -26.359 1.00 29.27 284 VAL A O 1
ATOM 2273 N N . GLN A 1 285 ? -27.659 8.198 -28.085 1.00 27.69 285 GLN A N 1
ATOM 2274 C CA . GLN A 1 285 ? -27.654 9.647 -28.309 1.00 27.69 285 GLN A CA 1
ATOM 2275 C C . GLN A 1 285 ? -28.837 9.956 -29.227 1.00 27.69 285 GLN A C 1
ATOM 2277 O O . GLN A 1 285 ? -28.731 9.952 -30.449 1.00 27.69 285 GLN A O 1
ATOM 2282 N N . ALA A 1 286 ? -29.996 10.155 -28.606 1.00 30.41 286 ALA A N 1
ATOM 2283 C CA . ALA A 1 286 ? -31.075 10.926 -29.191 1.00 30.41 286 ALA A CA 1
ATOM 2284 C C . ALA A 1 286 ? -31.124 12.257 -28.438 1.00 30.41 286 ALA A C 1
ATOM 2286 O O . ALA A 1 286 ? -31.162 12.265 -27.208 1.00 30.41 286 ALA A O 1
ATOM 2287 N N . GLY A 1 287 ? -31.125 13.352 -29.196 1.00 27.06 287 GLY A N 1
ATOM 2288 C CA . GLY A 1 287 ? -31.470 14.684 -28.716 1.00 27.06 287 GLY A CA 1
ATOM 2289 C C . GLY A 1 287 ? -30.312 15.671 -28.730 1.00 27.06 287 GLY A C 1
ATOM 2290 O O . GLY A 1 287 ? -29.641 15.835 -27.717 1.00 27.06 287 GLY A O 1
ATOM 2291 N N . LEU A 1 288 ? -30.129 16.372 -29.853 1.00 30.42 288 LEU A N 1
ATOM 2292 C CA . LEU A 1 288 ? -30.341 17.825 -29.933 1.00 30.42 288 LEU A CA 1
ATOM 2293 C C . LEU A 1 288 ? -29.934 18.372 -31.317 1.00 30.42 288 LEU A C 1
ATOM 2295 O O . LEU A 1 288 ? -28.864 18.050 -31.825 1.00 30.42 288 LEU A O 1
ATOM 2299 N N . PHE A 1 289 ? -30.793 19.267 -31.814 1.00 33.00 289 PHE A N 1
ATOM 2300 C CA . PHE A 1 289 ? -30.670 20.188 -32.954 1.00 33.00 289 PHE A CA 1
ATOM 2301 C C . PHE A 1 289 ? -31.113 19.705 -34.343 1.00 33.00 289 PHE A C 1
ATOM 2303 O O . PHE A 1 289 ? -30.417 18.934 -34.995 1.00 33.00 289 PHE A O 1
ATOM 2310 N N . GLY A 1 290 ? -32.205 20.328 -34.810 1.00 33.00 290 GLY A N 1
ATOM 2311 C CA . GLY A 1 290 ? -32.450 20.651 -36.220 1.00 33.00 290 GLY A CA 1
ATOM 2312 C C . GLY A 1 290 ? -33.529 19.834 -36.888 1.00 33.00 290 GLY A C 1
ATOM 2313 O O . GLY A 1 290 ? -33.145 18.870 -37.577 1.00 33.00 290 GLY A O 1
#